Protein AF-A0A9D1NBF6-F1 (afdb_monomer_lite)

pLDDT: mean 74.7, std 14.81, range [35.44, 91.31]

Structure (mmCIF, N/CA/C/O backbone):
data_AF-A0A9D1NBF6-F1
#
_entry.id   AF-A0A9D1NBF6-F1
#
loop_
_atom_site.group_PDB
_atom_site.id
_atom_site.type_symbol
_atom_site.label_atom_id
_atom_site.label_alt_id
_atom_site.label_comp_id
_atom_site.label_asym_id
_atom_site.label_entity_id
_atom_site.label_seq_id
_atom_site.pdbx_PDB_ins_code
_atom_site.Cartn_x
_atom_site.Cartn_y
_atom_site.Cartn_z
_atom_site.occupancy
_atom_site.B_iso_or_equiv
_atom_site.auth_seq_id
_atom_site.auth_comp_id
_atom_site.auth_asym_id
_atom_site.auth_atom_id
_atom_site.pdbx_PDB_model_num
ATOM 1 N N . MET A 1 1 ? 28.799 -0.097 -16.667 1.00 43.16 1 MET A N 1
ATOM 2 C CA . MET A 1 1 ? 28.431 0.130 -15.251 1.00 43.16 1 MET A CA 1
ATOM 3 C C . MET A 1 1 ? 27.242 1.080 -15.229 1.00 43.16 1 MET A C 1
ATOM 5 O O . MET A 1 1 ? 27.295 2.067 -15.950 1.00 43.16 1 MET A O 1
ATOM 9 N N . ARG A 1 2 ? 26.145 0.766 -14.524 1.00 47.69 2 ARG A N 1
ATOM 10 C CA . ARG A 1 2 ? 25.011 1.706 -14.396 1.00 47.69 2 ARG A CA 1
ATOM 11 C C . ARG A 1 2 ? 25.383 2.786 -13.383 1.00 47.69 2 ARG A C 1
ATOM 13 O O . ARG A 1 2 ? 25.954 2.452 -12.350 1.00 47.69 2 ARG A O 1
ATOM 20 N N . THR A 1 3 ? 25.079 4.043 -13.684 1.00 68.94 3 THR A N 1
ATOM 21 C CA . THR A 1 3 ? 25.319 5.165 -12.771 1.00 68.94 3 THR A CA 1
ATOM 22 C C . THR A 1 3 ? 24.398 5.059 -11.552 1.00 68.94 3 THR A C 1
ATOM 24 O O . THR A 1 3 ? 23.293 4.512 -11.628 1.00 68.94 3 THR A O 1
ATOM 27 N N . MET A 1 4 ? 24.852 5.573 -10.408 1.00 71.62 4 MET A N 1
ATOM 28 C CA . MET A 1 4 ? 24.084 5.574 -9.156 1.00 71.62 4 MET A CA 1
ATOM 29 C C . MET A 1 4 ? 22.729 6.292 -9.314 1.00 71.62 4 MET A C 1
ATOM 31 O O . MET A 1 4 ? 21.730 5.876 -8.727 1.00 71.62 4 MET A O 1
ATOM 35 N N . ASP A 1 5 ? 22.660 7.304 -10.180 1.00 69.56 5 ASP A N 1
ATOM 36 C CA . ASP A 1 5 ? 21.426 8.032 -10.489 1.00 69.56 5 ASP A CA 1
ATOM 37 C C . ASP A 1 5 ? 20.391 7.181 -11.233 1.00 69.56 5 ASP A C 1
ATOM 39 O O . ASP A 1 5 ? 19.193 7.282 -10.957 1.00 69.56 5 ASP A O 1
ATOM 43 N N . ASP A 1 6 ? 20.830 6.297 -12.131 1.00 64.56 6 ASP A N 1
ATOM 44 C CA . ASP A 1 6 ? 19.932 5.379 -12.838 1.00 64.56 6 ASP A CA 1
ATOM 45 C C . ASP A 1 6 ? 19.383 4.294 -11.905 1.00 64.56 6 ASP A C 1
ATOM 47 O O . ASP A 1 6 ? 18.235 3.864 -12.045 1.00 64.56 6 ASP A O 1
ATOM 51 N N . GLN A 1 7 ? 20.171 3.877 -10.909 1.00 64.31 7 GLN A N 1
ATOM 52 C CA . GLN A 1 7 ? 19.701 2.970 -9.863 1.00 64.31 7 GLN A CA 1
ATOM 53 C C . GLN A 1 7 ? 18.687 3.662 -8.943 1.00 64.31 7 GLN A C 1
ATOM 55 O O . GLN A 1 7 ? 17.597 3.126 -8.739 1.00 64.31 7 GLN A O 1
ATOM 60 N N . LYS A 1 8 ? 18.974 4.878 -8.458 1.00 68.06 8 LYS A N 1
ATOM 61 C CA . LYS A 1 8 ? 18.042 5.650 -7.617 1.00 68.06 8 LYS A CA 1
ATOM 62 C C . LYS A 1 8 ? 16.706 5.900 -8.319 1.00 68.06 8 LYS A C 1
ATOM 64 O O . LYS A 1 8 ? 15.656 5.674 -7.724 1.00 68.06 8 LYS A O 1
ATOM 69 N N . LYS A 1 9 ? 16.716 6.278 -9.602 1.00 67.44 9 LYS A N 1
ATOM 70 C CA . LYS A 1 9 ? 15.487 6.492 -10.394 1.00 67.44 9 LYS A CA 1
ATOM 71 C C . LYS A 1 9 ? 14.636 5.232 -10.547 1.00 67.44 9 LYS A C 1
ATOM 73 O O . LYS A 1 9 ? 13.416 5.346 -10.661 1.00 67.44 9 LYS A O 1
ATOM 78 N N . ARG A 1 10 ? 15.264 4.052 -10.561 1.00 67.62 10 ARG A N 1
ATOM 79 C CA . ARG A 1 10 ? 14.569 2.766 -10.660 1.00 67.62 10 ARG A CA 1
ATOM 80 C C . ARG A 1 10 ? 14.032 2.296 -9.310 1.00 67.62 10 ARG A C 1
ATOM 82 O O . ARG A 1 10 ? 12.904 1.830 -9.282 1.00 67.62 10 ARG A O 1
ATOM 89 N N . TYR A 1 11 ? 14.801 2.408 -8.226 1.00 75.75 11 TYR A N 1
ATOM 90 C CA . TYR A 1 11 ? 14.430 1.831 -6.927 1.00 75.75 11 TYR A CA 1
ATOM 91 C C . TYR A 1 11 ? 13.627 2.771 -6.025 1.00 75.75 11 TYR A C 1
ATOM 93 O O . TYR A 1 11 ? 12.775 2.291 -5.284 1.00 75.75 11 TYR A O 1
ATOM 101 N N . ALA A 1 12 ? 13.822 4.091 -6.111 1.00 78.00 12 ALA A N 1
ATOM 102 C CA . ALA A 1 12 ? 13.100 5.037 -5.257 1.00 78.00 12 ALA A CA 1
ATOM 103 C C . ALA A 1 12 ? 11.564 4.912 -5.362 1.00 78.00 12 ALA A C 1
ATOM 105 O O . ALA A 1 12 ? 10.921 4.873 -4.318 1.00 78.00 12 ALA A O 1
ATOM 106 N N . PRO A 1 13 ? 10.945 4.766 -6.554 1.00 79.75 13 PRO A N 1
ATOM 107 C CA . PRO A 1 13 ? 9.494 4.594 -6.649 1.00 79.75 13 PRO A CA 1
ATOM 108 C C . PRO A 1 13 ? 8.991 3.292 -6.010 1.00 79.75 13 PRO A C 1
ATOM 110 O O . PRO A 1 13 ? 7.894 3.272 -5.466 1.00 79.75 13 PRO A O 1
ATOM 113 N N . PHE A 1 14 ? 9.795 2.222 -6.035 1.00 79.62 14 PHE A N 1
ATOM 114 C CA . PHE A 1 14 ? 9.461 0.967 -5.355 1.00 79.62 14 PHE A CA 1
ATOM 115 C C . PHE A 1 14 ? 9.565 1.103 -3.837 1.00 79.62 14 PHE A C 1
ATOM 117 O O . PHE A 1 14 ? 8.679 0.634 -3.137 1.00 79.62 14 PHE A O 1
ATOM 124 N N . ILE A 1 15 ? 10.598 1.781 -3.329 1.00 83.00 15 ILE A N 1
ATOM 125 C CA . ILE A 1 15 ? 10.731 2.060 -1.892 1.00 83.00 15 ILE A CA 1
ATOM 126 C C . ILE A 1 15 ? 9.527 2.877 -1.407 1.00 83.00 15 ILE A C 1
ATOM 128 O O . ILE A 1 15 ? 8.905 2.516 -0.414 1.00 83.00 15 ILE A O 1
ATOM 132 N N . TRP A 1 16 ? 9.137 3.918 -2.149 1.00 81.19 16 TRP A N 1
ATOM 133 C CA . TRP A 1 16 ? 7.943 4.707 -1.834 1.00 81.19 16 TRP A CA 1
ATOM 134 C C . TRP A 1 16 ? 6.651 3.893 -1.902 1.00 81.19 16 TRP A C 1
ATOM 136 O O . TRP A 1 16 ? 5.791 4.081 -1.051 1.00 81.19 16 TRP A O 1
ATOM 146 N N . ALA A 1 17 ? 6.524 2.962 -2.849 1.00 84.38 17 ALA A N 1
ATOM 147 C CA . ALA A 1 17 ? 5.372 2.066 -2.911 1.00 84.38 17 ALA A CA 1
ATOM 148 C C . ALA A 1 17 ? 5.311 1.104 -1.715 1.00 84.38 17 ALA A C 1
ATOM 150 O O . ALA A 1 17 ? 4.228 0.839 -1.206 1.00 84.38 17 ALA A O 1
ATOM 151 N N . VAL A 1 18 ? 6.459 0.606 -1.240 1.00 86.38 18 VAL A N 1
ATOM 152 C CA . VAL A 1 18 ? 6.535 -0.236 -0.034 1.00 86.38 18 VAL A CA 1
ATOM 153 C C . VAL A 1 18 ? 6.164 0.569 1.211 1.00 86.38 18 VAL A C 1
ATOM 155 O O . VAL A 1 18 ? 5.360 0.104 2.011 1.00 86.38 18 VAL A O 1
ATOM 158 N N . ILE A 1 19 ? 6.682 1.792 1.358 1.00 86.94 19 ILE A N 1
ATOM 159 C CA . ILE A 1 19 ? 6.295 2.692 2.457 1.00 86.94 19 ILE A CA 1
ATOM 160 C C . ILE A 1 19 ? 4.792 2.996 2.388 1.00 86.94 19 ILE A C 1
ATOM 162 O O . ILE A 1 19 ? 4.094 2.886 3.392 1.00 86.94 19 ILE A O 1
ATOM 166 N N . GLY A 1 20 ? 4.278 3.317 1.198 1.00 87.62 20 GLY A N 1
ATOM 167 C CA . GLY A 1 20 ? 2.855 3.545 0.962 1.00 87.62 20 GLY A CA 1
ATOM 168 C C . GLY A 1 20 ? 2.004 2.335 1.340 1.00 87.62 20 GLY A C 1
ATOM 169 O O . GLY A 1 20 ? 0.991 2.494 2.010 1.00 87.62 20 GLY A O 1
ATOM 170 N N . LEU A 1 21 ? 2.445 1.122 0.996 1.00 86.94 21 LEU A N 1
ATOM 171 C CA . LEU A 1 21 ? 1.772 -0.119 1.378 1.00 86.94 21 LEU A CA 1
ATOM 172 C C . LEU A 1 21 ? 1.727 -0.298 2.901 1.00 86.94 21 LEU A C 1
ATOM 174 O O . LEU A 1 21 ? 0.682 -0.663 3.429 1.00 86.94 21 LEU A O 1
ATOM 178 N N . ILE A 1 22 ? 2.822 -0.008 3.609 1.00 88.12 22 ILE A N 1
ATOM 179 C CA . ILE A 1 22 ? 2.863 -0.077 5.078 1.00 88.12 22 ILE A CA 1
ATOM 180 C C . ILE A 1 22 ? 1.866 0.913 5.691 1.00 88.12 22 ILE A C 1
ATOM 182 O O . ILE A 1 22 ? 1.118 0.540 6.589 1.00 88.12 22 ILE A O 1
ATOM 186 N N . ILE A 1 23 ? 1.806 2.148 5.181 1.00 87.25 23 ILE A N 1
ATOM 187 C CA . ILE A 1 23 ? 0.849 3.164 5.649 1.00 87.25 23 ILE A CA 1
ATOM 188 C C . ILE A 1 23 ? -0.591 2.709 5.395 1.00 87.25 23 ILE A C 1
ATOM 190 O O . ILE A 1 23 ? -1.431 2.804 6.282 1.00 87.25 23 ILE A O 1
ATOM 194 N N . VAL A 1 24 ? -0.874 2.179 4.204 1.00 87.38 24 VAL A N 1
ATOM 195 C CA . VAL A 1 24 ? -2.197 1.663 3.825 1.00 87.38 24 VAL A CA 1
ATOM 196 C C . VAL A 1 24 ? -2.611 0.505 4.736 1.00 87.38 24 VAL A C 1
ATOM 198 O O . VAL A 1 24 ? -3.734 0.496 5.232 1.00 87.38 24 VAL A O 1
ATOM 201 N N . LEU A 1 25 ? -1.710 -0.438 5.019 1.00 84.69 25 LEU A N 1
ATOM 202 C CA . LEU A 1 25 ? -1.978 -1.537 5.949 1.00 84.69 25 LEU A CA 1
ATOM 203 C C . LEU A 1 25 ? -2.193 -1.037 7.379 1.00 84.69 25 LEU A C 1
ATOM 205 O O . LEU A 1 25 ? -3.118 -1.498 8.038 1.00 84.69 25 LEU A O 1
ATOM 209 N N . ALA A 1 26 ? -1.397 -0.075 7.849 1.00 82.88 26 ALA A N 1
ATOM 210 C CA . ALA A 1 26 ? -1.591 0.522 9.166 1.00 82.88 26 ALA A CA 1
ATOM 211 C C . ALA A 1 26 ? -2.967 1.199 9.266 1.00 82.88 26 ALA A C 1
ATOM 213 O O . ALA A 1 26 ? -3.735 0.901 10.171 1.00 82.88 26 ALA A O 1
ATOM 214 N N . VAL A 1 27 ? -3.340 2.033 8.294 1.00 81.19 27 VAL A N 1
ATOM 215 C CA . VAL A 1 27 ? -4.673 2.657 8.253 1.00 81.19 27 VAL A CA 1
ATOM 216 C C . VAL A 1 27 ? -5.777 1.598 8.217 1.00 81.19 27 VAL A C 1
ATOM 218 O O . VAL A 1 27 ? -6.769 1.733 8.924 1.00 81.19 27 VAL A O 1
ATOM 221 N N . PHE A 1 28 ? -5.606 0.520 7.448 1.00 80.19 28 PHE A N 1
ATOM 222 C CA . PHE A 1 28 ? -6.585 -0.562 7.408 1.00 80.19 28 PHE A CA 1
ATOM 223 C C . PHE A 1 28 ? -6.764 -1.218 8.772 1.00 80.19 28 PHE A C 1
ATOM 225 O O . PHE A 1 28 ? -7.873 -1.230 9.292 1.00 80.19 28 PHE A O 1
ATOM 232 N N . PHE A 1 29 ? -5.685 -1.738 9.357 1.00 77.88 29 PHE A N 1
ATOM 233 C CA . PHE A 1 29 ? -5.761 -2.496 10.601 1.00 77.88 29 PHE A CA 1
ATOM 234 C C . PHE A 1 29 ? -6.138 -1.634 11.800 1.00 77.88 29 PHE A C 1
ATOM 236 O O . PHE A 1 29 ? -6.810 -2.147 12.678 1.00 77.88 29 PHE A O 1
ATOM 243 N N . PHE A 1 30 ? -5.751 -0.355 11.836 1.00 75.19 30 PHE A N 1
ATOM 244 C CA . PHE A 1 30 ? -6.051 0.517 12.971 1.00 75.19 30 PHE A CA 1
ATOM 245 C C . PHE A 1 30 ? -7.366 1.288 12.834 1.00 75.19 30 PHE A C 1
ATOM 247 O O . PHE A 1 30 ? -7.938 1.621 13.856 1.00 75.19 30 PHE A O 1
ATOM 254 N N . LEU A 1 31 ? -7.854 1.609 11.628 1.00 75.12 31 LEU A N 1
ATOM 255 C CA . LEU A 1 31 ? -9.051 2.458 11.464 1.00 75.12 31 LEU A CA 1
ATOM 256 C C . LEU A 1 31 ? -10.227 1.741 10.794 1.00 75.12 31 LEU A C 1
ATOM 258 O O . LEU A 1 31 ? -11.370 2.024 11.135 1.00 75.12 31 LEU A O 1
ATOM 262 N N . ILE A 1 32 ? -9.978 0.835 9.842 1.00 76.56 32 ILE A N 1
ATOM 263 C CA . ILE A 1 32 ? -11.042 0.198 9.043 1.00 76.56 32 ILE A CA 1
ATOM 264 C C . ILE A 1 32 ? -11.422 -1.183 9.583 1.00 76.56 32 ILE A C 1
ATOM 266 O O . ILE A 1 32 ? -12.603 -1.500 9.676 1.00 76.56 32 ILE A O 1
ATOM 270 N N . ALA A 1 33 ? -10.447 -2.010 9.954 1.00 75.94 33 ALA A N 1
ATOM 271 C CA . ALA A 1 33 ? -10.672 -3.329 10.534 1.00 75.94 33 ALA A CA 1
ATOM 272 C C . ALA A 1 33 ? -11.578 -3.298 11.783 1.00 75.94 33 ALA A C 1
ATOM 274 O O . ALA A 1 33 ? -12.511 -4.105 11.808 1.00 75.94 33 ALA A O 1
ATOM 275 N N . PRO A 1 34 ? -11.421 -2.355 12.743 1.00 70.31 34 PRO A N 1
ATOM 276 C CA . PRO A 1 34 ? -12.339 -2.256 13.881 1.00 70.31 34 PRO A CA 1
ATOM 277 C C . PRO A 1 34 ? -13.802 -1.990 13.500 1.00 70.31 34 PRO A C 1
ATOM 279 O O . PRO A 1 34 ? -14.693 -2.383 14.243 1.00 70.31 34 PRO A O 1
ATOM 282 N N . LEU A 1 35 ? -14.070 -1.387 12.332 1.00 68.44 35 LEU A N 1
ATOM 283 C CA . LEU A 1 35 ? -15.436 -1.186 11.819 1.00 68.44 35 LEU A CA 1
ATOM 284 C C . LEU A 1 35 ? -16.083 -2.480 11.300 1.00 68.44 35 LEU A C 1
ATOM 286 O O . LEU A 1 35 ? -17.300 -2.550 11.131 1.00 68.44 35 LEU A O 1
ATOM 290 N N . ILE A 1 36 ? -15.268 -3.480 10.957 1.00 70.19 36 ILE A N 1
ATOM 291 C CA . ILE A 1 36 ? -15.726 -4.797 10.497 1.00 70.19 36 ILE A CA 1
ATOM 292 C C . ILE A 1 36 ? -15.882 -5.720 11.699 1.00 70.19 36 ILE A C 1
ATOM 294 O O . ILE A 1 36 ? -16.888 -6.412 11.812 1.00 70.19 36 ILE A O 1
ATOM 298 N N . SER A 1 37 ? -14.875 -5.725 12.568 1.00 71.12 37 SER A N 1
ATOM 299 C CA . SER A 1 37 ? -14.903 -6.407 13.849 1.00 71.12 37 SER A CA 1
ATOM 300 C C . SER A 1 37 ? -13.966 -5.685 14.821 1.00 71.12 37 SER A C 1
ATOM 302 O O . SER A 1 37 ? -12.764 -5.587 14.538 1.00 71.12 37 SER A O 1
ATOM 304 N N . PRO A 1 38 ? -14.464 -5.248 15.989 1.00 66.75 38 PRO A N 1
ATOM 305 C CA . PRO A 1 38 ? -13.655 -4.606 17.023 1.00 66.75 38 PRO A CA 1
ATOM 306 C C . PRO A 1 38 ? -12.465 -5.456 17.515 1.00 66.75 38 PRO A C 1
ATOM 308 O O . PRO A 1 38 ? -11.497 -4.931 18.068 1.00 66.75 38 PRO A O 1
ATOM 311 N N . THR A 1 39 ? -12.501 -6.774 17.291 1.00 66.31 39 THR A N 1
ATOM 312 C CA . THR A 1 39 ? -11.462 -7.724 17.720 1.00 66.31 39 THR A CA 1
ATOM 313 C C . THR A 1 39 ? -10.299 -7.879 16.733 1.00 66.31 39 THR A C 1
ATOM 315 O O . THR A 1 39 ? -9.272 -8.447 17.094 1.00 66.31 39 THR A O 1
ATOM 318 N N . LEU A 1 40 ? -10.402 -7.357 15.503 1.00 66.00 40 LEU A N 1
ATOM 319 C CA . LEU A 1 40 ? -9.367 -7.506 14.461 1.00 66.00 40 LEU A CA 1
ATOM 320 C C . LEU A 1 40 ? -8.155 -6.563 14.624 1.00 66.00 40 LEU A C 1
ATOM 322 O O . LEU A 1 40 ? -7.261 -6.550 13.773 1.00 66.00 40 LEU A O 1
ATOM 326 N N . ASN A 1 41 ? -8.103 -5.782 15.703 1.00 65.56 41 ASN A N 1
ATOM 327 C CA . ASN A 1 41 ? -7.022 -4.837 15.977 1.00 65.56 41 ASN A CA 1
ATOM 328 C C . ASN A 1 41 ? -5.735 -5.531 16.455 1.00 65.56 41 ASN A C 1
ATOM 330 O O . ASN A 1 41 ? -5.756 -6.406 17.319 1.00 65.56 41 ASN A O 1
ATOM 334 N N . ILE A 1 42 ? -4.583 -5.080 15.944 1.00 65.81 42 ILE A N 1
ATOM 335 C CA . ILE A 1 42 ? -3.257 -5.539 16.381 1.00 65.81 42 ILE A CA 1
ATOM 336 C C . ILE A 1 42 ? -2.621 -4.448 17.249 1.00 65.81 42 ILE A C 1
ATOM 338 O O . ILE A 1 42 ? -2.161 -3.427 16.741 1.00 65.81 42 ILE A O 1
ATOM 342 N N . GLY A 1 43 ? -2.548 -4.671 18.562 1.00 75.31 43 GLY A N 1
ATOM 343 C CA . GLY A 1 43 ? -1.958 -3.708 19.495 1.00 75.31 43 GLY A CA 1
ATOM 344 C C . GLY A 1 43 ? -2.993 -2.721 20.024 1.00 75.31 43 GLY A C 1
ATOM 345 O O . GLY A 1 43 ? -3.942 -3.149 20.656 1.00 75.31 43 GLY A O 1
ATOM 346 N N . ILE A 1 44 ? -2.796 -1.415 19.828 1.00 78.88 44 ILE A N 1
ATOM 347 C CA . ILE A 1 44 ? -3.758 -0.392 20.277 1.00 78.88 44 ILE A CA 1
ATOM 348 C C . ILE A 1 44 ? -4.951 -0.392 19.321 1.00 78.88 44 ILE A C 1
ATOM 350 O O . ILE A 1 44 ? -4.776 -0.155 18.130 1.00 78.88 44 ILE A O 1
ATOM 354 N N . GLY A 1 45 ? -6.149 -0.650 19.832 1.00 77.62 45 GLY A N 1
ATOM 355 C CA . GLY A 1 45 ? -7.375 -0.506 19.060 1.00 77.62 45 GLY A CA 1
ATOM 356 C C . GLY A 1 45 ? -7.950 0.899 19.185 1.00 77.62 45 GLY A C 1
ATOM 357 O O . GLY A 1 45 ? -7.609 1.635 20.113 1.00 77.62 45 GLY A O 1
ATOM 358 N N . VAL A 1 46 ? -8.825 1.274 18.255 1.00 82.81 46 VAL A N 1
ATOM 359 C CA . VAL A 1 46 ? -9.590 2.524 18.343 1.00 82.81 46 VAL A CA 1
ATOM 360 C C . VAL A 1 46 ? -11.064 2.290 18.037 1.00 82.81 46 VAL A C 1
ATOM 362 O O . VAL A 1 46 ? -11.402 1.396 17.261 1.00 82.81 46 VAL A O 1
ATOM 365 N N . TYR A 1 47 ? -11.927 3.115 18.621 1.00 80.25 47 TYR A N 1
ATOM 366 C CA . TYR A 1 47 ? -13.351 3.184 18.303 1.00 80.25 47 TYR A CA 1
ATOM 367 C C . TYR A 1 47 ? -13.846 4.631 18.339 1.00 80.25 47 TYR A C 1
ATOM 369 O O . TYR A 1 47 ? -13.221 5.506 18.946 1.00 80.25 47 TYR A O 1
ATOM 377 N N . ALA A 1 48 ? -14.952 4.897 17.646 1.00 80.19 48 ALA A N 1
ATOM 378 C CA . ALA A 1 48 ? -15.631 6.179 17.749 1.00 80.19 48 ALA A CA 1
ATOM 379 C C . ALA A 1 48 ? -16.502 6.194 19.006 1.00 80.19 48 ALA A C 1
ATOM 381 O O . ALA A 1 48 ? -17.303 5.289 19.222 1.00 80.19 48 ALA A O 1
ATOM 382 N N . PHE A 1 49 ? -16.339 7.226 19.824 1.00 79.12 49 PHE A N 1
ATOM 383 C CA . PHE A 1 49 ? -17.154 7.436 21.010 1.00 79.12 49 PHE A CA 1
ATOM 384 C C . PHE A 1 49 ? -18.472 8.108 20.605 1.00 79.12 49 PHE A C 1
ATOM 386 O O . PHE A 1 49 ? -18.491 9.301 20.286 1.00 79.12 49 PHE A O 1
ATOM 393 N N . GLU A 1 50 ? -19.546 7.320 20.537 1.00 71.69 50 GLU A N 1
ATOM 394 C CA . GLU A 1 50 ? -20.855 7.738 20.009 1.00 71.69 50 GLU A CA 1
ATOM 395 C C . GLU A 1 50 ? -21.871 8.154 21.087 1.00 71.69 50 GLU A C 1
ATOM 397 O O . GLU A 1 50 ? -22.946 8.635 20.727 1.00 71.69 50 GLU A O 1
ATOM 402 N N . GLU A 1 51 ? -21.547 8.030 22.380 1.00 65.31 51 GLU A N 1
ATOM 403 C CA . GLU A 1 51 ? -22.492 8.308 23.471 1.00 65.31 51 GLU A CA 1
ATOM 404 C C . GLU A 1 51 ? -23.129 9.708 23.354 1.00 65.31 51 GLU A C 1
ATOM 406 O O . GLU A 1 51 ? -22.465 10.748 23.250 1.00 65.31 51 GLU A O 1
ATOM 411 N N . GLU A 1 52 ? -24.464 9.731 23.340 1.00 48.31 52 GLU A N 1
ATOM 412 C CA . GLU A 1 52 ? -25.287 10.937 23.356 1.00 48.31 52 GLU A CA 1
ATOM 413 C C . GLU A 1 52 ? -25.375 11.503 24.773 1.00 48.31 52 GLU A C 1
ATOM 415 O O . GLU A 1 52 ? -26.424 11.505 25.407 1.00 48.31 52 GLU A O 1
ATOM 420 N N . LEU A 1 53 ? -24.258 12.018 25.279 1.00 47.03 53 LEU A N 1
ATOM 421 C CA . LEU A 1 53 ? -24.245 12.678 26.578 1.00 47.03 53 LEU A CA 1
ATOM 422 C C . LEU A 1 53 ? -24.960 14.031 26.459 1.00 47.03 53 LEU A C 1
ATOM 424 O O . LEU A 1 53 ? -24.411 15.014 25.952 1.00 47.03 53 LEU A O 1
ATOM 428 N N . ARG A 1 54 ? -26.219 14.085 26.910 1.00 36.28 54 ARG A N 1
ATOM 429 C CA . ARG A 1 54 ? -26.833 15.346 27.334 1.00 36.28 54 ARG A CA 1
ATOM 430 C C . ARG A 1 54 ? -26.066 15.780 28.575 1.00 36.28 54 ARG A C 1
ATOM 432 O O . ARG A 1 54 ? -26.223 15.183 29.628 1.00 36.28 54 ARG A O 1
ATOM 439 N N . THR A 1 55 ? -25.209 16.781 28.422 1.00 35.62 55 THR A N 1
ATOM 440 C CA . THR A 1 55 ? -24.491 17.421 29.525 1.00 35.62 55 THR A CA 1
ATOM 441 C C . THR A 1 55 ? -25.490 17.971 30.540 1.00 35.62 55 THR A C 1
ATOM 443 O O . THR A 1 55 ? -25.982 19.087 30.382 1.00 35.62 55 THR A O 1
ATOM 446 N N . GLU A 1 56 ? -25.797 17.192 31.570 1.00 40.03 56 GLU A N 1
ATOM 447 C CA . GLU A 1 56 ? -25.949 17.738 32.910 1.00 40.03 56 GLU A CA 1
ATOM 448 C C . GLU A 1 56 ? -24.595 17.564 33.607 1.00 40.03 56 GLU A C 1
ATOM 450 O O . GLU A 1 56 ? -23.991 16.494 33.575 1.00 40.03 56 GLU A O 1
ATOM 455 N N . ASP A 1 57 ? -24.083 18.673 34.133 1.00 41.78 57 ASP A N 1
ATOM 456 C CA . ASP A 1 57 ? -22.703 18.960 34.563 1.00 41.78 57 ASP A CA 1
ATOM 457 C C . ASP A 1 57 ? -22.166 18.121 35.752 1.00 41.78 57 ASP A C 1
ATOM 459 O O . ASP A 1 57 ? -21.371 18.612 36.549 1.00 41.78 57 ASP A O 1
ATOM 463 N N . ASN A 1 58 ? -22.570 16.861 35.926 1.00 40.97 58 ASN A N 1
ATOM 464 C CA . ASN A 1 58 ? -22.498 16.212 37.242 1.00 40.97 58 ASN A CA 1
ATOM 465 C C . ASN A 1 58 ? -21.673 14.928 37.355 1.00 40.97 58 ASN A C 1
ATOM 467 O O . ASN A 1 58 ? -21.848 14.199 38.326 1.00 40.97 58 ASN A O 1
ATOM 471 N N . ALA A 1 59 ? -20.713 14.671 36.469 1.00 42.00 59 ALA A N 1
ATOM 472 C CA . ALA A 1 59 ? -19.793 13.557 36.686 1.00 42.00 59 ALA A CA 1
ATOM 473 C C . ALA A 1 59 ? -18.358 14.067 36.835 1.00 42.00 59 ALA A C 1
ATOM 475 O O . ALA A 1 59 ? -17.704 14.475 35.874 1.00 42.00 59 ALA A O 1
ATOM 476 N N . ASN A 1 60 ? -17.859 14.022 38.072 1.00 39.47 60 ASN A N 1
ATOM 477 C CA . ASN A 1 60 ? -16.480 14.314 38.469 1.00 39.47 60 ASN A CA 1
ATOM 478 C C . ASN A 1 60 ? -15.525 13.191 38.005 1.00 39.47 60 ASN A C 1
ATOM 480 O O . ASN A 1 60 ? -14.660 12.719 38.742 1.00 39.47 60 ASN A O 1
ATOM 484 N N . ILE A 1 61 ? -15.691 12.733 36.765 1.00 48.22 61 ILE A N 1
ATOM 485 C CA . ILE A 1 61 ? -14.797 11.775 36.134 1.00 48.22 61 ILE A CA 1
ATOM 486 C C . ILE A 1 61 ? -13.529 12.536 35.793 1.00 48.22 61 ILE A C 1
ATOM 488 O O . ILE A 1 61 ? -13.537 13.535 35.073 1.00 48.22 61 ILE A O 1
ATOM 492 N N . THR A 1 62 ? -12.399 12.023 36.255 1.00 47.84 62 THR A N 1
ATOM 493 C CA . THR A 1 62 ? -11.066 12.598 36.035 1.00 47.84 62 THR A CA 1
ATOM 494 C C . THR A 1 62 ? -10.667 12.728 34.553 1.00 47.84 62 THR A C 1
ATOM 496 O O . THR A 1 62 ? -9.601 13.274 34.258 1.00 47.84 62 THR A O 1
ATOM 499 N N . LYS A 1 63 ? -11.487 12.255 33.599 1.00 60.62 63 LYS A N 1
ATOM 500 C CA . LYS A 1 63 ? -11.262 12.339 32.148 1.00 60.62 63 LYS A CA 1
ATOM 501 C C . LYS A 1 63 ? -12.575 12.589 31.393 1.00 60.62 63 LYS A C 1
ATOM 503 O O . LYS A 1 63 ? -13.314 11.659 31.105 1.00 60.62 63 LYS A O 1
ATOM 508 N N . ASN A 1 64 ? -12.819 13.841 31.011 1.00 68.25 64 ASN A N 1
ATOM 509 C CA . ASN A 1 64 ? -13.900 14.213 30.095 1.00 68.25 64 ASN A CA 1
ATOM 510 C C . ASN A 1 64 ? -13.561 13.727 28.666 1.00 68.25 64 ASN A C 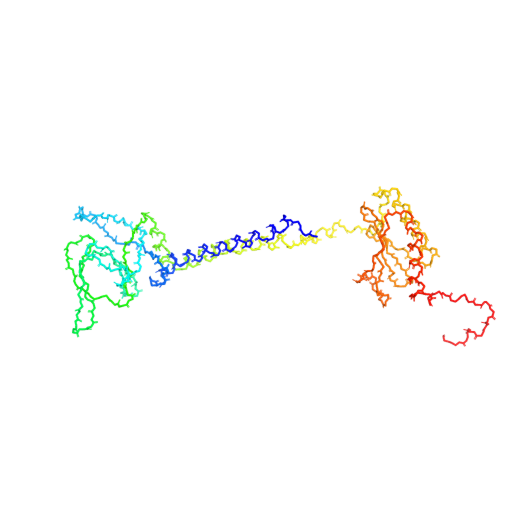1
ATOM 512 O O . ASN A 1 64 ? -12.566 14.179 28.088 1.00 68.25 64 ASN A O 1
ATOM 516 N N . ILE A 1 65 ? -14.335 12.781 28.117 1.00 72.88 65 ILE A N 1
ATOM 517 C CA . ILE A 1 65 ? -14.202 12.299 26.732 1.00 72.88 65 ILE A CA 1
ATOM 518 C C . ILE A 1 65 ? -15.291 12.983 25.890 1.00 72.88 65 ILE A C 1
ATOM 520 O O . ILE A 1 65 ? -16.474 12.748 26.121 1.00 72.88 65 ILE A O 1
ATOM 524 N N . PRO A 1 66 ? -14.937 13.827 24.903 1.00 74.88 66 PRO A N 1
ATOM 525 C CA . PRO A 1 66 ? -15.935 14.551 24.129 1.00 74.88 66 PRO A CA 1
ATOM 526 C C . PRO A 1 66 ? -16.701 13.618 23.185 1.00 74.88 66 PRO A C 1
ATOM 528 O O . PRO A 1 66 ? -16.131 12.686 22.610 1.00 74.88 66 PRO A O 1
ATOM 531 N N . LYS A 1 67 ? -17.983 13.925 22.945 1.00 76.75 67 LYS A N 1
ATOM 532 C CA . LYS A 1 67 ? -18.798 13.238 21.932 1.00 76.75 67 LYS A CA 1
ATOM 533 C C . LYS A 1 67 ? -18.089 13.249 20.574 1.00 76.75 67 LYS A C 1
ATOM 535 O O . LYS A 1 67 ? -17.528 14.264 20.153 1.00 76.75 67 LYS A O 1
ATOM 540 N N . ASN A 1 68 ? -18.148 12.127 19.861 1.00 79.62 68 ASN A N 1
ATOM 541 C CA . ASN A 1 68 ? -17.461 11.897 18.591 1.00 79.62 68 ASN A CA 1
ATOM 542 C C . ASN A 1 68 ? -15.923 11.939 18.681 1.00 79.62 68 ASN A C 1
ATOM 544 O O . ASN A 1 68 ? -15.249 12.198 17.675 1.00 79.62 68 ASN A O 1
ATOM 548 N N . ALA A 1 69 ? -15.338 11.715 19.859 1.00 81.06 69 ALA A N 1
ATOM 549 C CA . ALA A 1 69 ? -13.904 11.485 19.972 1.00 81.06 69 ALA A CA 1
ATOM 550 C C . ALA A 1 69 ? -13.510 10.142 19.347 1.00 81.06 69 ALA A C 1
ATOM 552 O O . ALA A 1 69 ? -14.285 9.187 19.326 1.00 81.06 69 ALA A O 1
ATOM 553 N N . LEU A 1 70 ? -12.274 10.063 18.855 1.00 83.88 70 LEU A N 1
ATOM 554 C CA . LEU A 1 70 ? -11.645 8.784 18.544 1.00 83.88 70 LEU A CA 1
ATOM 555 C C . LEU A 1 70 ? -10.946 8.289 19.809 1.00 83.88 70 LEU A C 1
ATOM 557 O O . LEU A 1 70 ? -9.958 8.895 20.228 1.00 83.88 70 LEU A O 1
ATOM 561 N N . VAL A 1 71 ? -11.455 7.225 20.419 1.00 83.25 71 VAL A N 1
ATOM 562 C CA . VAL A 1 71 ? -10.904 6.662 21.654 1.00 83.25 71 VAL A CA 1
ATOM 563 C C . VAL A 1 71 ? -9.963 5.521 21.316 1.00 83.25 71 VAL A C 1
ATOM 565 O O . VAL A 1 71 ? -10.294 4.652 20.516 1.00 83.25 71 VAL A O 1
ATOM 568 N N . ALA A 1 72 ? -8.784 5.528 21.932 1.00 86.00 72 ALA A N 1
ATOM 569 C CA . ALA A 1 72 ? -7.794 4.472 21.828 1.00 86.00 72 ALA A CA 1
ATOM 570 C C . ALA A 1 72 ? -7.830 3.585 23.076 1.00 86.00 72 ALA A C 1
ATOM 572 O O . ALA A 1 72 ? -7.782 4.086 24.203 1.00 86.00 72 ALA A O 1
ATOM 573 N N . TYR A 1 73 ? -7.838 2.271 22.872 1.00 86.00 73 TYR A N 1
ATOM 574 C CA . TYR A 1 73 ? -7.802 1.273 23.935 1.00 86.00 73 TYR A CA 1
ATOM 575 C C . TYR A 1 73 ? -6.654 0.284 23.739 1.00 86.00 73 TYR A C 1
ATOM 577 O O . TYR A 1 73 ? -6.184 0.019 22.630 1.00 86.00 73 TYR A O 1
ATOM 585 N N . ARG A 1 74 ? -6.188 -0.285 24.847 1.00 86.00 74 ARG A N 1
ATOM 586 C CA . ARG A 1 74 ? -5.216 -1.373 24.874 1.00 86.00 74 ARG A CA 1
ATOM 587 C C . ARG A 1 74 ? -5.941 -2.676 25.212 1.00 86.00 74 ARG A C 1
ATOM 589 O O . ARG A 1 74 ? -6.583 -2.710 26.259 1.00 86.00 74 ARG A O 1
ATOM 596 N N . PRO A 1 75 ? -5.783 -3.748 24.416 1.00 83.81 75 PRO A N 1
ATOM 597 C CA . PRO A 1 75 ? -6.382 -5.045 24.680 1.00 83.81 75 PRO A CA 1
ATOM 598 C C . PRO A 1 75 ? -6.124 -5.524 26.100 1.00 83.81 75 PRO A C 1
ATOM 600 O O . PRO A 1 75 ? -4.987 -5.475 26.592 1.00 83.81 75 PRO A O 1
ATOM 603 N N . TYR A 1 76 ? -7.193 -5.975 26.748 1.00 81.81 76 TYR A N 1
ATOM 604 C CA . TYR A 1 76 ? -7.110 -6.512 28.094 1.00 81.81 76 TYR A CA 1
ATOM 605 C C . TYR A 1 76 ? -6.277 -7.797 28.111 1.00 81.81 76 TYR A C 1
ATOM 607 O O . TYR A 1 76 ? -6.418 -8.678 27.263 1.00 81.81 76 TYR A O 1
ATOM 615 N N . HIS A 1 77 ? -5.411 -7.910 29.114 1.00 79.06 77 HIS A N 1
ATOM 616 C CA . HIS A 1 77 ? -4.655 -9.123 29.387 1.00 79.06 77 HIS A CA 1
ATOM 617 C C . HIS A 1 77 ? -4.557 -9.308 30.895 1.00 79.06 77 HIS A C 1
ATOM 619 O O . HIS A 1 77 ? -3.771 -8.611 31.533 1.00 79.06 77 HIS A O 1
ATOM 625 N N . ALA A 1 78 ? -5.265 -10.300 31.438 1.00 77.38 78 ALA A N 1
ATOM 626 C CA . ALA A 1 78 ? -5.342 -10.557 32.879 1.00 77.38 78 ALA A CA 1
ATOM 627 C C . ALA A 1 78 ? -3.977 -10.573 33.595 1.00 77.38 78 ALA A C 1
ATOM 629 O O . ALA A 1 78 ? -3.849 -10.057 34.698 1.00 77.38 78 ALA A O 1
ATOM 630 N N . THR A 1 79 ? -2.936 -11.117 32.958 1.00 79.94 79 THR A N 1
ATOM 631 C CA . THR A 1 79 ? -1.596 -11.234 33.559 1.00 79.94 79 THR A CA 1
ATOM 632 C C . THR A 1 79 ? -0.669 -10.054 33.278 1.00 79.94 79 THR A C 1
ATOM 634 O O . THR A 1 79 ? 0.239 -9.799 34.063 1.00 79.94 79 THR A O 1
ATOM 637 N N . LYS A 1 80 ? -0.847 -9.347 32.156 1.00 80.69 80 LYS A N 1
ATOM 638 C CA . LYS A 1 80 ? 0.073 -8.274 31.727 1.00 80.69 80 LYS A CA 1
ATOM 639 C C . LYS A 1 80 ? -0.449 -6.879 32.052 1.00 80.69 80 LYS A C 1
ATOM 641 O O . LYS A 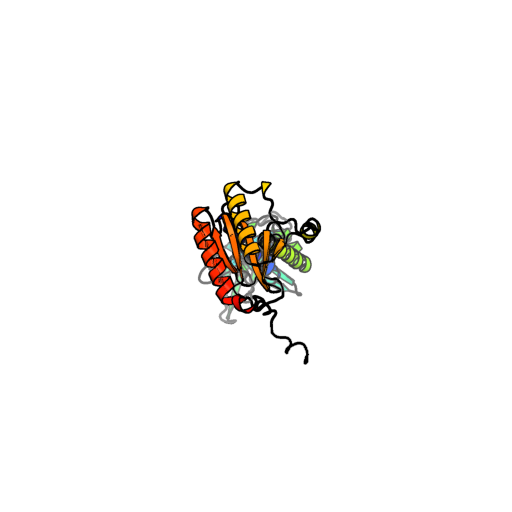1 80 ? 0.351 -5.994 32.322 1.00 80.69 80 LYS A O 1
ATOM 646 N N . ASN A 1 81 ? -1.764 -6.691 31.990 1.00 76.06 81 ASN A N 1
ATOM 647 C CA . ASN A 1 81 ? -2.472 -5.443 32.261 1.00 76.06 81 ASN A CA 1
ATOM 64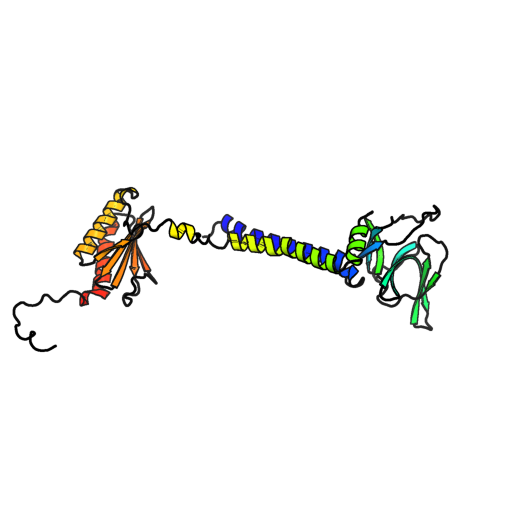8 C C . ASN A 1 81 ? -3.807 -5.786 32.958 1.00 76.06 81 ASN A C 1
ATOM 650 O O . ASN A 1 81 ? -4.847 -5.773 32.294 1.00 76.06 81 ASN A O 1
ATOM 654 N N . PRO A 1 82 ? -3.784 -6.175 34.248 1.00 84.19 82 PRO A N 1
ATOM 655 C CA . PRO A 1 82 ? -5.012 -6.388 35.007 1.00 84.19 82 PRO A CA 1
ATOM 656 C C . PRO A 1 82 ? -5.772 -5.067 35.170 1.00 84.19 82 PRO A C 1
ATOM 658 O O . PRO A 1 82 ? -5.145 -4.007 35.229 1.00 84.19 82 PRO A O 1
ATOM 661 N N . PHE A 1 83 ? -7.099 -5.151 35.269 1.00 85.69 83 PHE A N 1
ATOM 662 C CA . PHE A 1 83 ? -7.924 -4.004 35.633 1.00 85.69 83 PHE A CA 1
ATOM 663 C C . PHE A 1 83 ? -7.627 -3.568 37.063 1.00 85.69 83 PHE A C 1
ATOM 665 O O . PHE A 1 83 ? -7.371 -4.398 37.941 1.00 85.69 83 PHE A O 1
ATOM 672 N N . LYS A 1 84 ? -7.675 -2.261 37.280 1.00 86.00 84 LYS A N 1
ATOM 673 C CA . LYS A 1 84 ? -7.636 -1.624 38.590 1.00 86.00 84 LYS A CA 1
ATOM 674 C C . LYS A 1 84 ? -8.906 -0.817 38.777 1.00 86.00 84 LYS A C 1
ATOM 676 O O . LYS A 1 84 ? -9.425 -0.266 37.814 1.00 86.00 84 LYS A O 1
ATOM 681 N N . GLU A 1 85 ? -9.373 -0.737 40.015 1.00 86.25 85 GLU A N 1
ATOM 682 C CA . GLU A 1 85 ? -10.484 0.135 40.392 1.00 86.25 85 GLU A CA 1
ATOM 683 C C . GLU A 1 85 ? -10.250 1.565 39.866 1.00 86.25 85 GLU A C 1
ATOM 685 O O . GLU A 1 85 ? -9.156 2.123 40.012 1.00 86.25 85 GLU A O 1
ATOM 690 N N . GLY A 1 86 ? -11.257 2.119 39.192 1.00 81.44 86 GLY A N 1
ATOM 691 C CA . GLY A 1 86 ? -11.207 3.406 38.501 1.00 81.44 86 GLY A CA 1
ATOM 692 C C . GLY A 1 86 ? -10.639 3.367 37.075 1.00 81.44 86 GLY A C 1
ATOM 693 O O . GLY A 1 86 ? -10.579 4.412 36.420 1.00 81.44 86 GLY A O 1
ATOM 694 N N . ASP A 1 87 ? -10.212 2.207 36.561 1.00 86.25 87 ASP A N 1
ATOM 695 C CA . ASP A 1 87 ? -9.810 2.084 35.158 1.00 86.25 87 ASP A CA 1
ATOM 696 C C . ASP A 1 87 ? -11.025 2.240 34.238 1.00 86.25 87 ASP A C 1
ATOM 698 O O . ASP A 1 87 ? -12.059 1.605 34.411 1.00 86.25 87 ASP A O 1
ATOM 702 N N . LEU A 1 88 ? -10.868 3.044 33.190 1.00 86.88 88 LEU A N 1
ATOM 703 C CA . LEU A 1 88 ? -11.839 3.108 32.103 1.00 86.88 88 LEU A CA 1
ATOM 704 C C . LEU A 1 88 ? -11.612 1.938 31.153 1.00 86.88 88 LEU A C 1
ATOM 706 O O . LEU A 1 88 ? -10.486 1.726 30.687 1.00 86.88 88 LEU A O 1
ATOM 710 N N . PHE A 1 89 ? -12.669 1.213 30.814 1.00 87.81 89 PHE A N 1
ATOM 711 C CA . PHE A 1 89 ? -12.604 0.108 29.867 1.00 87.81 89 PHE A CA 1
ATOM 712 C C . PHE A 1 89 ? -13.759 0.147 28.878 1.00 87.81 89 PHE A C 1
ATOM 714 O O . PHE A 1 89 ? -14.759 0.823 29.091 1.00 87.81 89 PHE A O 1
ATOM 721 N N . ALA A 1 90 ? -13.583 -0.568 27.771 1.00 87.25 90 ALA A N 1
ATOM 722 C CA . ALA A 1 90 ? -14.598 -0.703 26.746 1.00 87.25 90 ALA A CA 1
ATOM 723 C C . ALA A 1 90 ? -14.886 -2.173 26.442 1.00 87.25 90 ALA A C 1
ATOM 725 O O . ALA A 1 90 ? -13.979 -3.018 26.422 1.00 87.25 90 ALA A O 1
ATOM 726 N N . TYR A 1 91 ? -16.144 -2.458 26.147 1.00 86.94 91 TYR A N 1
ATOM 727 C CA . TYR A 1 91 ? -16.620 -3.732 25.620 1.00 86.94 91 TYR A CA 1
ATOM 728 C C . TYR A 1 91 ? -17.681 -3.466 24.554 1.00 86.94 91 TYR A C 1
ATOM 730 O O . TYR A 1 91 ? -18.176 -2.346 24.436 1.00 86.94 91 TYR A O 1
ATOM 738 N N . TYR A 1 92 ? -17.989 -4.469 23.737 1.00 84.81 92 TYR A N 1
ATOM 739 C CA . TYR A 1 92 ? -19.080 -4.364 22.776 1.00 84.81 92 TYR A CA 1
ATOM 740 C C . TYR A 1 92 ? -20.179 -5.382 23.040 1.00 84.81 92 TYR A C 1
ATOM 742 O O . TYR A 1 92 ? -19.930 -6.501 23.491 1.00 84.81 92 TYR A O 1
ATOM 750 N N . GLU A 1 93 ? -21.393 -4.990 22.694 1.00 81.44 93 GLU A N 1
ATOM 751 C CA . GLU A 1 93 ? -22.557 -5.854 22.652 1.00 81.44 93 GLU A CA 1
ATOM 752 C C . GLU A 1 93 ? -23.112 -5.883 21.226 1.00 81.44 93 GLU A C 1
ATOM 754 O O . GLU A 1 93 ? -23.106 -4.882 20.504 1.00 81.44 93 GLU A O 1
ATOM 759 N N . GLU A 1 94 ? -23.555 -7.062 20.796 1.00 77.19 94 GLU A N 1
ATOM 760 C CA . GLU A 1 94 ? -24.268 -7.229 19.535 1.00 77.19 94 GLU A CA 1
ATOM 761 C C . GLU A 1 94 ? -25.766 -7.307 19.826 1.00 77.19 94 GLU A C 1
ATOM 763 O O . GLU A 1 94 ? -26.264 -8.336 20.279 1.00 77.19 94 GLU A O 1
ATOM 768 N N . ALA A 1 95 ? -26.488 -6.224 19.537 1.00 69.44 95 ALA A N 1
ATOM 769 C CA . ALA A 1 95 ? -27.938 -6.147 19.683 1.00 69.44 95 ALA A CA 1
ATOM 770 C C . ALA A 1 95 ? -28.570 -5.736 18.345 1.00 69.44 95 ALA A C 1
ATOM 772 O O . ALA A 1 95 ? -28.100 -4.817 17.673 1.00 69.44 95 ALA A O 1
ATOM 773 N N . ASP A 1 96 ? -29.622 -6.441 17.916 1.00 69.50 96 ASP A N 1
ATOM 774 C CA . ASP A 1 96 ? -30.383 -6.146 16.689 1.00 69.50 96 ASP A CA 1
ATOM 775 C C . ASP A 1 96 ? -29.530 -5.986 15.408 1.00 69.50 96 ASP A C 1
ATOM 777 O O . ASP A 1 96 ? -29.816 -5.170 14.527 1.00 69.50 96 ASP A O 1
ATOM 781 N N . GLY A 1 97 ? -28.449 -6.767 15.290 1.00 65.44 97 GLY A N 1
ATOM 782 C CA . GLY A 1 97 ? -27.535 -6.723 14.141 1.00 65.44 97 GLY A CA 1
ATOM 783 C C . GLY A 1 97 ? -26.638 -5.479 14.091 1.00 65.44 97 GLY A C 1
ATOM 784 O O . GLY A 1 97 ? -26.017 -5.211 13.057 1.00 65.44 97 GLY A O 1
ATOM 785 N N . LYS A 1 98 ? -26.565 -4.720 15.189 1.00 68.00 98 LYS A N 1
ATOM 786 C CA . LYS A 1 98 ? -25.647 -3.597 15.384 1.00 68.00 98 LYS A CA 1
ATOM 787 C C . LYS A 1 98 ? -24.656 -3.927 16.496 1.00 68.00 98 LYS A C 1
ATOM 789 O O . LYS A 1 98 ? -25.014 -4.529 17.500 1.00 68.00 98 LYS A O 1
ATOM 794 N N . ILE A 1 99 ? -23.414 -3.502 16.295 1.00 73.25 99 ILE A N 1
ATOM 795 C CA . ILE A 1 99 ? -22.370 -3.545 17.319 1.00 73.25 99 ILE A CA 1
ATOM 796 C C . ILE A 1 99 ? -22.438 -2.213 18.063 1.00 73.25 99 ILE A C 1
ATOM 798 O O . ILE A 1 99 ? -22.253 -1.166 17.439 1.00 73.25 99 ILE A O 1
ATOM 802 N N . VAL A 1 100 ? -22.704 -2.256 19.365 1.00 77.31 100 VAL A N 1
ATOM 803 C CA . VAL A 1 100 ? -22.673 -1.094 20.259 1.00 77.31 100 VAL A CA 1
ATOM 804 C C . VAL A 1 100 ? -21.460 -1.234 21.165 1.00 77.31 100 VAL A C 1
ATOM 806 O O . VAL A 1 100 ? -21.193 -2.319 21.669 1.00 77.31 100 VAL A O 1
ATOM 809 N N . ILE A 1 101 ? -20.690 -0.160 21.328 1.00 80.88 101 ILE A N 1
ATOM 810 C CA . ILE A 1 101 ? -19.513 -0.143 22.201 1.00 80.88 101 ILE A CA 1
ATOM 811 C C . ILE A 1 101 ? -19.848 0.689 23.431 1.00 80.88 101 ILE A C 1
ATOM 813 O O . ILE A 1 101 ? -20.184 1.864 23.300 1.00 80.88 101 ILE A O 1
ATOM 817 N N . HIS A 1 102 ? -19.703 0.080 24.600 1.00 83.00 102 HIS A N 1
ATOM 818 C CA . HIS A 1 102 ? -19.916 0.700 25.901 1.00 83.00 102 HIS A CA 1
ATOM 819 C C . HIS A 1 102 ? -18.571 1.085 26.509 1.00 83.00 102 HIS A C 1
ATOM 821 O O . HIS A 1 102 ? -17.591 0.346 26.363 1.00 83.00 102 HIS A O 1
ATOM 827 N N . THR A 1 103 ? -18.513 2.246 27.164 1.00 85.75 103 THR A N 1
ATOM 828 C CA . THR A 1 103 ? -17.332 2.689 27.915 1.00 85.75 103 THR A CA 1
ATOM 829 C C . THR A 1 103 ? -17.719 2.914 29.366 1.00 85.75 103 THR A C 1
ATOM 831 O O . THR A 1 103 ? -18.560 3.756 29.656 1.00 85.75 103 THR A O 1
ATOM 834 N N . GLU A 1 104 ? -17.084 2.191 30.279 1.00 86.62 104 GLU A N 1
ATOM 835 C CA . GLU A 1 104 ? -17.466 2.195 31.692 1.00 86.62 104 GLU A CA 1
ATOM 836 C C . GLU A 1 104 ? -16.254 2.332 32.609 1.00 86.62 104 GLU A C 1
ATOM 838 O O . GLU A 1 104 ? -15.107 2.074 32.218 1.00 86.62 104 GLU A O 1
ATOM 843 N N . VAL A 1 105 ? -16.517 2.763 33.841 1.00 85.94 105 VAL A N 1
ATOM 844 C CA . VAL A 1 105 ? -15.532 2.824 34.918 1.00 85.94 105 VAL A CA 1
ATOM 845 C C . VAL A 1 105 ? -15.565 1.500 35.668 1.00 85.94 105 VAL A C 1
ATOM 847 O O . VAL A 1 105 ? -16.583 1.105 36.228 1.00 85.94 105 VAL A O 1
ATOM 850 N N . PHE A 1 106 ? -14.441 0.796 35.663 1.00 88.56 106 PHE A N 1
ATOM 851 C CA . PHE A 1 106 ? -14.283 -0.471 36.357 1.00 88.56 106 PHE A CA 1
ATOM 852 C C . PHE A 1 106 ? -14.204 -0.261 37.872 1.00 88.56 106 PHE A C 1
ATOM 854 O O . PHE A 1 106 ? -13.365 0.506 38.342 1.00 88.56 106 PHE A O 1
ATOM 861 N N . GLU A 1 107 ? -14.991 -1.012 38.639 1.00 88.50 107 GLU A N 1
ATOM 862 C CA . GLU A 1 107 ? -14.877 -1.054 40.099 1.00 88.50 107 GLU A CA 1
ATOM 863 C C . GLU A 1 107 ? -14.202 -2.346 40.561 1.00 88.50 107 GLU A C 1
ATOM 865 O O . GLU A 1 107 ? -13.156 -2.325 41.212 1.00 88.50 107 GLU A O 1
ATOM 870 N N . SER A 1 108 ? -14.787 -3.495 40.214 1.00 88.75 108 SER A N 1
ATOM 871 C CA . SER A 1 108 ? -14.303 -4.789 40.688 1.00 88.75 108 SER A CA 1
ATOM 872 C C . SER A 1 108 ? -14.629 -5.946 39.745 1.00 88.75 108 SER A C 1
ATOM 874 O O . SER A 1 108 ? -15.431 -5.853 38.818 1.00 88.75 108 SER A O 1
ATOM 876 N N . LEU A 1 109 ? -13.936 -7.059 39.979 1.00 89.00 109 LEU A N 1
ATOM 877 C CA . LEU A 1 109 ? -14.019 -8.300 39.218 1.00 89.00 109 LEU A CA 1
ATOM 878 C C . LEU A 1 109 ? -14.127 -9.445 40.216 1.00 89.00 109 LEU A C 1
ATOM 880 O O . LEU A 1 109 ? -13.244 -9.612 41.060 1.00 89.00 109 LEU A O 1
ATOM 884 N N . THR A 1 110 ? -15.168 -10.257 40.085 1.00 88.12 110 THR A N 1
ATOM 885 C CA . THR A 1 110 ? -15.342 -11.469 40.888 1.00 88.12 110 THR A CA 1
ATOM 886 C C . THR A 1 110 ? -15.509 -12.684 39.985 1.00 88.12 110 THR A C 1
ATOM 888 O O . THR A 1 110 ? -16.035 -12.595 38.877 1.00 88.12 110 THR A O 1
ATOM 891 N N . PHE A 1 111 ? -14.988 -13.826 40.430 1.00 86.00 111 PHE A N 1
ATOM 892 C CA . PHE A 1 111 ? -15.172 -15.093 39.733 1.00 86.00 111 PHE A CA 1
ATOM 893 C C . PHE A 1 111 ? -16.317 -15.845 40.399 1.00 86.00 111 PHE A C 1
ATOM 895 O O . PHE A 1 111 ? -16.230 -16.182 41.579 1.00 86.00 111 PHE A O 1
ATOM 902 N N . ASP A 1 112 ? -17.384 -16.088 39.647 1.00 84.88 112 ASP A N 1
ATOM 903 C CA . ASP A 1 112 ? -18.490 -16.910 40.110 1.00 84.88 112 ASP A CA 1
ATOM 904 C C . ASP A 1 112 ? -18.159 -18.383 39.851 1.00 84.88 112 ASP A C 1
ATOM 906 O O . ASP A 1 112 ? -18.222 -18.879 38.723 1.00 84.88 112 ASP A O 1
ATOM 910 N N . GLU A 1 113 ? -17.801 -19.093 40.921 1.00 82.00 113 GLU A N 1
ATOM 911 C CA . GLU A 1 113 ? -17.459 -20.517 40.877 1.00 82.00 113 GLU A CA 1
ATOM 912 C C . GLU A 1 113 ? -18.629 -21.402 40.419 1.00 82.00 113 GLU A C 1
ATOM 914 O O . GLU A 1 113 ? -18.398 -22.494 39.902 1.00 82.00 113 GLU A O 1
ATOM 919 N N . SER A 1 114 ? -19.878 -20.947 40.580 1.00 80.44 114 SER A N 1
ATOM 920 C CA . SER A 1 114 ? -21.071 -21.734 40.247 1.00 80.44 114 SER A CA 1
ATOM 921 C C . SER A 1 114 ? -21.379 -21.742 38.748 1.00 80.44 114 SER A C 1
ATOM 923 O O . SER A 1 114 ? -21.791 -22.767 38.202 1.00 80.44 114 SER A O 1
ATOM 925 N N . THR A 1 115 ? -21.132 -20.622 38.068 1.00 80.31 115 THR A N 1
ATOM 926 C CA . THR A 1 115 ? -21.338 -20.467 36.621 1.00 80.31 115 THR A CA 1
ATOM 927 C C . THR A 1 115 ? -20.036 -20.562 35.825 1.00 80.31 115 THR A C 1
ATOM 929 O O . THR A 1 115 ? -20.069 -20.612 34.594 1.00 80.31 115 THR A O 1
ATOM 932 N N . GLY A 1 116 ? -18.882 -20.573 36.502 1.00 81.12 116 GLY A N 1
ATOM 933 C CA . GLY A 1 116 ? -17.556 -20.528 35.885 1.00 81.12 116 GLY A CA 1
ATOM 934 C C . GLY A 1 116 ? -17.288 -19.227 35.124 1.00 81.12 116 GLY A C 1
ATOM 935 O O . GLY A 1 116 ? -16.421 -19.196 34.248 1.00 81.12 116 GLY A O 1
ATOM 936 N N . SER A 1 117 ? -18.058 -18.177 35.419 1.00 83.31 117 SER A N 1
ATOM 937 C CA . SER A 1 117 ? -18.053 -16.910 34.692 1.00 83.31 117 SER A CA 1
ATOM 938 C C . SER A 1 117 ? -17.413 -15.794 35.508 1.00 83.31 117 SER A C 1
ATOM 940 O O . SER A 1 117 ? -17.371 -15.815 36.737 1.00 83.31 117 SER A O 1
ATOM 942 N N . VAL A 1 118 ? -16.896 -14.798 34.797 1.00 85.38 118 VAL A N 1
ATOM 943 C CA . VAL A 1 118 ? -16.347 -13.587 35.401 1.00 85.38 118 VAL A CA 1
ATOM 944 C C . VAL A 1 118 ? -17.450 -12.537 35.463 1.00 85.38 118 VAL A C 1
ATOM 946 O O . VAL A 1 118 ? -18.002 -12.164 34.425 1.00 85.38 118 VAL A O 1
ATOM 949 N N . VAL A 1 119 ? -17.751 -12.067 36.671 1.00 87.00 119 VAL A N 1
ATOM 950 C CA . VAL A 1 119 ? -18.699 -10.982 36.923 1.00 87.00 119 VAL A CA 1
ATOM 951 C C . VAL A 1 119 ? -17.917 -9.683 37.064 1.00 87.00 119 VAL A C 1
ATOM 953 O O . VAL A 1 119 ? -17.012 -9.569 37.898 1.00 87.00 119 VAL A O 1
ATOM 956 N N . TYR A 1 120 ? -18.259 -8.725 36.214 1.00 87.75 120 TYR A N 1
ATOM 957 C CA . TYR A 1 120 ? -17.712 -7.378 36.209 1.00 87.75 120 TYR A CA 1
ATOM 958 C C . TYR A 1 120 ? -18.684 -6.458 36.937 1.00 87.75 120 TYR A C 1
ATOM 960 O O . TYR A 1 120 ? -19.893 -6.535 36.720 1.00 87.75 120 TYR A O 1
ATOM 968 N N . THR A 1 121 ? -18.135 -5.609 37.795 1.00 88.31 121 THR A N 1
ATOM 969 C CA . THR A 1 121 ? -18.866 -4.553 38.486 1.00 88.31 121 THR A CA 1
ATOM 970 C C . THR A 1 121 ? -18.297 -3.221 38.027 1.00 88.31 121 THR A C 1
ATOM 972 O O . THR A 1 121 ? -17.085 -2.990 38.134 1.00 88.31 121 THR A O 1
ATOM 975 N N . SER A 1 122 ? -19.155 -2.368 37.487 1.00 88.19 122 SER A N 1
ATOM 976 C CA . SER A 1 122 ? -18.772 -1.091 36.892 1.00 88.19 122 SER A CA 1
ATOM 977 C C . SER A 1 122 ? -19.947 -0.128 36.874 1.00 88.19 122 SER A C 1
ATOM 979 O O . SER A 1 122 ? -21.078 -0.501 37.182 1.00 88.19 122 SER A O 1
ATOM 981 N N . HIS A 1 123 ? -19.672 1.123 36.528 1.00 83.75 123 HIS A N 1
ATOM 982 C CA . HIS A 1 123 ? -20.706 2.126 36.340 1.00 83.75 123 HIS A CA 1
ATOM 983 C C . HIS A 1 123 ? -20.460 2.931 35.050 1.00 83.75 123 HIS A C 1
ATOM 985 O O . HIS A 1 123 ? -19.305 3.072 34.612 1.00 83.75 123 HIS A O 1
ATOM 991 N N . PRO A 1 124 ? -21.525 3.458 34.417 1.00 79.38 124 PRO A N 1
ATOM 992 C CA . PRO A 1 124 ? -21.406 4.365 33.281 1.00 79.38 124 PRO A CA 1
ATOM 993 C C . PRO A 1 124 ? -20.595 5.616 33.621 1.00 79.38 124 PRO A C 1
ATOM 995 O O . PRO A 1 124 ? -20.439 5.996 34.780 1.00 79.38 124 PRO A O 1
ATOM 998 N N . LEU A 1 125 ? -20.102 6.305 32.595 1.00 76.00 125 LEU A N 1
ATOM 999 C CA . LEU A 1 125 ? -19.395 7.571 32.786 1.00 76.00 125 LEU A CA 1
ATOM 1000 C C . LEU A 1 125 ? -20.294 8.619 33.475 1.00 76.00 125 LEU A C 1
ATOM 1002 O O . LEU A 1 125 ? -19.889 9.295 34.413 1.00 76.00 125 LEU A O 1
ATOM 1006 N N . ASP A 1 126 ? -21.536 8.744 33.040 1.00 70.38 126 ASP A N 1
ATOM 1007 C CA . ASP A 1 126 ? -22.484 9.769 33.478 1.00 70.38 126 ASP A CA 1
ATOM 1008 C C . ASP A 1 126 ? -23.317 9.395 34.712 1.00 70.38 126 ASP A C 1
ATOM 1010 O O . ASP A 1 126 ? -24.172 10.175 35.134 1.00 70.38 126 ASP A O 1
ATOM 1014 N N . SER A 1 127 ? -23.070 8.230 35.310 1.00 73.94 127 SER A N 1
ATOM 1015 C CA . SER A 1 127 ? -23.851 7.706 36.426 1.00 73.94 127 SER A CA 1
ATOM 1016 C C . SER A 1 127 ? -22.949 7.045 37.462 1.00 73.94 127 SER A C 1
ATOM 1018 O O . SER A 1 127 ? -22.069 6.266 37.119 1.00 73.94 127 SER A O 1
ATOM 1020 N N . GLU A 1 128 ? -23.204 7.306 38.743 1.00 73.00 128 GLU A N 1
ATOM 1021 C CA . GLU A 1 128 ? -22.589 6.568 39.860 1.00 73.00 128 GLU A CA 1
ATOM 1022 C C . GLU A 1 128 ? -23.375 5.289 40.209 1.00 73.00 128 GLU A C 1
ATOM 1024 O O . GLU A 1 128 ? -23.107 4.639 41.217 1.00 73.00 128 GLU A O 1
ATOM 1029 N N . LEU A 1 129 ? -24.393 4.932 39.416 1.00 80.38 129 LEU A N 1
ATOM 1030 C CA . LEU A 1 129 ? -25.157 3.711 39.634 1.00 80.38 129 LEU A CA 1
ATOM 1031 C C . LEU A 1 129 ? -24.337 2.502 39.176 1.00 80.38 129 LEU A C 1
ATOM 1033 O O . LEU A 1 129 ? -24.175 2.265 37.980 1.00 80.38 129 LEU A O 1
ATOM 1037 N N . THR A 1 130 ? -23.840 1.745 40.147 1.00 82.88 130 THR A N 1
ATOM 1038 C CA . THR A 1 130 ? -23.090 0.518 39.905 1.00 82.88 130 THR A CA 1
ATOM 1039 C C . THR A 1 130 ? -24.000 -0.598 39.401 1.00 82.88 130 THR A C 1
ATOM 1041 O O . THR A 1 130 ? -25.024 -0.918 40.013 1.00 82.88 130 THR A O 1
ATOM 1044 N N . GLU A 1 131 ? -23.579 -1.248 38.323 1.00 83.81 131 GLU A N 1
ATOM 1045 C CA . GLU A 1 131 ? -24.219 -2.430 37.766 1.00 83.81 131 GLU A CA 1
ATOM 1046 C C . GLU A 1 131 ? -23.241 -3.612 37.753 1.00 83.81 131 GLU A C 1
ATOM 1048 O O . GLU A 1 131 ? -22.022 -3.458 37.641 1.00 83.81 131 GLU A O 1
ATOM 1053 N N . SER A 1 132 ? -23.784 -4.822 37.897 1.00 85.50 132 SER A N 1
ATOM 1054 C CA . SER A 1 132 ? -23.014 -6.065 37.827 1.00 85.50 132 SER A CA 1
ATOM 1055 C C . SER A 1 132 ? -23.522 -6.929 36.687 1.00 85.50 132 SER A C 1
ATOM 1057 O O . SER A 1 132 ? -24.712 -7.239 36.612 1.00 85.50 132 SER A O 1
ATOM 1059 N N . TYR A 1 133 ? -22.614 -7.358 35.819 1.00 82.38 133 TYR A N 1
ATOM 1060 C CA . TYR A 1 133 ? -22.949 -8.128 34.628 1.00 82.38 133 TYR A CA 1
ATOM 1061 C C . TYR A 1 133 ? -21.802 -9.052 34.209 1.00 82.38 133 TYR A C 1
ATOM 1063 O O . TYR A 1 133 ? -20.703 -9.038 34.765 1.00 82.38 133 TYR A O 1
ATOM 1071 N N . THR A 1 134 ? -22.070 -9.912 33.228 1.00 82.81 134 THR A N 1
ATOM 1072 C CA . THR A 1 134 ? -21.068 -10.819 32.652 1.00 82.81 134 THR A CA 1
ATOM 1073 C C . THR A 1 134 ? -20.788 -10.404 31.216 1.00 82.81 134 THR A C 1
ATOM 1075 O O . THR A 1 134 ? -21.712 -10.179 30.439 1.00 82.81 134 THR A O 1
ATOM 1078 N N . ILE A 1 135 ? -19.508 -10.293 30.857 1.00 79.31 135 ILE A N 1
ATOM 1079 C CA . ILE A 1 135 ? -19.087 -9.948 29.495 1.00 79.31 135 ILE A CA 1
ATOM 1080 C C . ILE A 1 135 ? -18.650 -11.238 28.798 1.00 79.31 135 ILE A C 1
ATOM 1082 O O . ILE A 1 135 ? -17.726 -11.899 29.288 1.00 79.31 135 ILE A O 1
ATOM 1086 N N . PRO A 1 136 ? -19.253 -11.610 27.653 1.00 75.25 136 PRO A N 1
ATOM 1087 C CA . PRO A 1 136 ? -18.807 -12.763 26.887 1.00 75.25 136 PRO A CA 1
ATOM 1088 C C . PRO A 1 136 ? -17.317 -12.677 26.533 1.00 75.25 136 PRO A C 1
ATOM 1090 O O . PRO A 1 136 ? -16.779 -11.620 26.188 1.00 75.25 136 PRO A O 1
ATOM 1093 N N . SER A 1 137 ? -16.624 -13.814 26.591 1.00 63.94 137 SER A N 1
ATOM 1094 C CA . SER A 1 137 ? -15.208 -13.879 26.221 1.00 63.94 137 SER A CA 1
ATOM 1095 C C . SER A 1 137 ? -15.017 -13.435 24.764 1.00 63.94 137 SER A C 1
ATOM 1097 O O . SER A 1 137 ? -15.604 -14.014 23.854 1.00 63.94 137 SER A O 1
ATOM 1099 N N . GLY A 1 138 ? -14.206 -12.395 24.542 1.00 66.56 138 GLY A N 1
ATOM 1100 C CA . GLY A 1 138 ? -13.982 -11.787 23.222 1.00 66.56 138 GLY A CA 1
ATOM 1101 C C . GLY A 1 138 ? -14.802 -10.524 22.935 1.00 66.56 138 GLY A C 1
ATOM 1102 O O . GLY A 1 138 ? -14.552 -9.877 21.918 1.00 66.56 138 GLY A O 1
ATOM 1103 N N . HIS A 1 139 ? -15.728 -10.149 23.824 1.00 82.25 139 HIS A N 1
ATOM 1104 C CA . HIS A 1 139 ? -16.472 -8.885 23.747 1.00 82.25 139 HIS A CA 1
ATOM 1105 C C . HIS A 1 139 ? -15.764 -7.735 24.467 1.00 82.25 139 HIS A C 1
ATOM 1107 O O . HIS A 1 139 ? -15.967 -6.561 24.160 1.00 82.25 139 HIS A O 1
ATOM 1113 N N . LEU A 1 140 ? -14.872 -8.074 25.395 1.00 84.88 140 LEU A N 1
ATOM 1114 C CA . LEU A 1 140 ? -14.027 -7.106 26.070 1.00 84.88 140 LEU A CA 1
ATOM 1115 C C . LEU A 1 140 ? -12.966 -6.554 25.108 1.00 84.88 140 LEU A C 1
ATOM 1117 O O . LEU A 1 140 ? -12.081 -7.285 24.656 1.00 84.88 140 LEU A O 1
ATOM 1121 N N . LEU A 1 141 ? -13.032 -5.252 24.828 1.00 82.31 141 LEU A N 1
ATOM 1122 C CA . LEU A 1 141 ? -12.091 -4.571 23.941 1.00 82.31 141 LEU A CA 1
ATOM 1123 C C . LEU A 1 141 ? -10.793 -4.264 24.670 1.00 82.31 141 LEU A C 1
ATOM 1125 O O . LEU A 1 141 ? -9.717 -4.630 24.197 1.00 82.31 141 LEU A O 1
ATOM 1129 N N . GLY A 1 142 ? -10.884 -3.627 25.838 1.00 86.31 142 GLY A N 1
ATOM 1130 C CA . GLY A 1 142 ? -9.723 -3.360 26.675 1.00 86.31 142 GLY A CA 1
ATOM 1131 C C . GLY A 1 142 ? -9.784 -2.050 27.449 1.00 86.31 142 GLY A C 1
ATOM 1132 O O . GLY A 1 142 ? -10.844 -1.466 27.629 1.00 86.31 142 GLY A O 1
ATOM 1133 N N . ILE A 1 143 ? -8.618 -1.610 27.917 1.00 87.44 143 ILE A N 1
ATOM 1134 C CA . ILE A 1 143 ? -8.450 -0.466 28.821 1.00 87.44 143 ILE A CA 1
ATOM 1135 C C . ILE A 1 143 ? -8.232 0.810 28.007 1.00 87.44 143 ILE A C 1
ATOM 1137 O O . ILE A 1 143 ? -7.394 0.837 27.102 1.00 87.44 143 ILE A O 1
ATOM 1141 N N . TYR A 1 144 ? -8.933 1.882 28.357 1.00 86.31 144 TYR A N 1
ATOM 1142 C CA . TYR A 1 144 ? -8.763 3.215 27.790 1.00 86.31 144 TYR A CA 1
ATOM 1143 C C . TYR A 1 144 ? -7.321 3.719 27.945 1.00 86.31 144 TYR A C 1
ATOM 1145 O O . TYR A 1 144 ? -6.733 3.699 29.028 1.00 86.31 144 TYR A O 1
ATOM 1153 N N . VAL A 1 145 ? -6.758 4.249 26.860 1.00 85.62 145 VAL A N 1
ATOM 1154 C CA . VAL A 1 145 ? -5.417 4.853 26.847 1.00 85.62 145 VAL A CA 1
ATOM 1155 C C . VAL A 1 145 ? -5.498 6.368 26.681 1.00 85.62 145 VAL A C 1
ATOM 1157 O O . VAL A 1 145 ? -4.777 7.105 27.353 1.00 85.62 145 VAL A O 1
ATOM 1160 N N . GLY A 1 146 ? -6.364 6.844 25.790 1.00 81.94 146 GLY A N 1
ATOM 1161 C CA . GLY A 1 146 ? -6.468 8.255 25.433 1.00 81.94 146 GLY A CA 1
ATOM 1162 C C . GLY A 1 146 ? -7.524 8.489 24.359 1.00 81.94 146 GLY A C 1
ATOM 1163 O O . GLY A 1 146 ? -8.072 7.535 23.808 1.00 81.94 146 GLY A O 1
ATOM 1164 N N . HIS A 1 147 ? -7.780 9.753 24.029 1.00 82.69 147 HIS A N 1
ATOM 1165 C CA . HIS A 1 147 ? -8.699 10.113 22.955 1.00 82.69 147 HIS A CA 1
ATOM 1166 C C . HIS A 1 147 ? -8.162 11.266 22.101 1.00 82.69 147 HIS A C 1
ATOM 1168 O O . HIS A 1 147 ? -7.347 12.072 22.550 1.00 82.69 147 HIS A O 1
ATOM 1174 N N . VAL A 1 148 ? -8.654 11.351 20.866 1.00 80.50 148 VAL A N 1
ATOM 1175 C CA . VAL A 1 148 ? -8.457 12.495 19.973 1.00 80.50 148 VAL A CA 1
ATOM 1176 C C . VAL A 1 148 ? -9.813 13.174 19.760 1.00 80.50 148 VAL A C 1
ATOM 1178 O O . VAL A 1 148 ? -10.705 12.562 19.157 1.00 80.50 148 VAL A O 1
ATOM 1181 N N . PRO A 1 149 ? -10.002 14.418 20.243 1.00 78.75 149 PRO A N 1
ATOM 1182 C CA . PRO A 1 149 ? -11.258 15.143 20.072 1.00 78.75 149 PRO A CA 1
ATOM 1183 C C . PRO A 1 149 ? -11.635 15.309 18.595 1.00 78.75 149 PRO A C 1
ATOM 1185 O O . PRO A 1 149 ? -10.763 15.522 17.752 1.00 78.75 149 PRO A O 1
ATOM 1188 N N . ASN A 1 150 ? -12.933 15.237 18.283 1.00 75.75 150 ASN A N 1
ATOM 1189 C CA . ASN A 1 150 ? -13.519 15.460 16.948 1.00 75.75 150 ASN A CA 1
ATOM 1190 C C . ASN A 1 150 ? -13.048 14.518 15.816 1.00 75.75 150 ASN A C 1
ATOM 1192 O O . ASN A 1 150 ? -13.506 14.654 14.682 1.00 75.75 150 ASN A O 1
ATOM 1196 N N . ALA A 1 151 ? -12.158 13.559 16.088 1.00 78.81 151 ALA A N 1
ATOM 1197 C CA . ALA A 1 151 ? -11.642 12.627 15.083 1.00 78.81 151 ALA A CA 1
ATOM 1198 C C . ALA A 1 151 ? -12.537 11.391 14.878 1.00 78.81 151 ALA A C 1
ATOM 1200 O O . ALA A 1 151 ? -12.451 10.738 13.838 1.00 78.81 151 ALA A O 1
ATOM 1201 N N . GLY A 1 152 ? -13.416 11.081 15.835 1.00 74.88 152 GLY A N 1
ATOM 1202 C CA . GLY A 1 152 ? -14.344 9.952 15.758 1.00 74.88 152 GLY A CA 1
ATOM 1203 C C . GLY A 1 152 ? -15.419 10.146 14.692 1.00 74.88 152 GLY A C 1
ATOM 1204 O O . GLY A 1 152 ? -15.830 9.168 14.082 1.00 74.88 152 GLY A O 1
ATOM 1205 N N . ILE A 1 153 ? -15.783 11.395 14.367 1.00 76.81 153 ILE A N 1
ATOM 1206 C CA . ILE A 1 153 ? -16.779 11.729 13.329 1.00 76.81 153 ILE A CA 1
ATOM 1207 C C . ILE A 1 153 ? -16.467 11.020 12.005 1.00 76.81 153 ILE A C 1
ATOM 1209 O O . ILE A 1 153 ? -17.357 10.448 11.380 1.00 76.81 153 ILE A O 1
ATOM 1213 N N . ALA A 1 154 ? -15.199 11.015 11.584 1.00 74.44 154 ALA A N 1
ATOM 1214 C CA . ALA A 1 154 ? -14.794 10.348 10.350 1.00 74.44 154 ALA A CA 1
ATOM 1215 C C . ALA A 1 154 ? -15.053 8.834 10.404 1.00 74.44 154 ALA A C 1
ATOM 1217 O O . ALA A 1 154 ? -15.538 8.273 9.424 1.00 74.44 154 ALA A O 1
ATOM 1218 N N . LEU A 1 155 ? -14.782 8.183 11.543 1.00 75.50 155 LEU A N 1
ATOM 1219 C CA . LEU A 1 155 ? -15.091 6.764 11.727 1.00 75.50 155 LEU A CA 1
ATOM 1220 C C . LEU A 1 155 ? -16.597 6.504 11.713 1.00 75.50 155 LEU A C 1
ATOM 1222 O O . LEU A 1 155 ? -17.008 5.552 11.063 1.00 75.50 155 LEU A O 1
ATOM 1226 N N . ILE A 1 156 ? -17.406 7.357 12.348 1.00 75.25 156 ILE A N 1
ATOM 1227 C CA . ILE A 1 156 ? -18.875 7.236 12.363 1.00 75.25 156 ILE A CA 1
ATOM 1228 C C . ILE A 1 156 ? -19.420 7.273 10.927 1.00 75.25 156 ILE A C 1
ATOM 1230 O O . ILE A 1 156 ? -20.166 6.388 10.510 1.00 75.25 156 ILE A O 1
ATOM 1234 N N . TYR A 1 157 ? -18.986 8.246 10.117 1.00 75.94 157 TYR A N 1
ATOM 1235 C CA . TYR A 1 157 ? -19.385 8.332 8.705 1.00 75.94 157 TYR A CA 1
ATOM 1236 C C . TYR A 1 157 ? -18.937 7.111 7.887 1.00 75.94 157 TYR A C 1
ATOM 1238 O O . TYR A 1 157 ? -19.684 6.622 7.035 1.00 75.94 157 TYR A O 1
ATOM 1246 N N . LEU A 1 158 ? -17.727 6.603 8.137 1.00 71.69 158 LEU A N 1
ATOM 1247 C CA . LEU A 1 158 ? -17.215 5.397 7.480 1.00 71.69 158 LEU A CA 1
ATOM 1248 C C . LEU A 1 158 ? -17.977 4.134 7.919 1.00 71.69 158 LEU A C 1
ATOM 1250 O O . LEU A 1 158 ? -18.211 3.254 7.089 1.00 71.69 158 LEU A O 1
ATOM 1254 N N . ALA A 1 159 ? -18.399 4.059 9.184 1.00 70.56 159 ALA A N 1
ATOM 1255 C CA . ALA A 1 159 ? -19.188 2.966 9.747 1.00 70.56 159 ALA A CA 1
ATOM 1256 C C . ALA A 1 159 ? -20.598 2.918 9.142 1.00 70.56 159 ALA A C 1
ATOM 1258 O O . ALA A 1 159 ? -21.075 1.848 8.758 1.00 70.56 159 ALA A O 1
ATOM 1259 N N . GLN A 1 160 ? -21.235 4.085 8.991 1.00 73.06 160 GLN A N 1
ATOM 1260 C CA . GLN A 1 160 ? -22.573 4.218 8.409 1.00 73.06 160 GLN A CA 1
ATOM 1261 C C . GLN A 1 160 ? -22.625 3.770 6.945 1.00 73.06 160 GLN A C 1
ATOM 1263 O O . GLN A 1 160 ? -23.632 3.220 6.500 1.00 73.06 160 GLN A O 1
ATOM 1268 N N . ASN A 1 161 ? -21.547 3.982 6.182 1.00 75.50 161 ASN A N 1
ATOM 1269 C CA . ASN A 1 161 ? -21.498 3.611 4.774 1.00 75.50 161 ASN A CA 1
ATOM 1270 C C . ASN A 1 161 ? -20.226 2.828 4.428 1.00 75.50 161 ASN A C 1
ATOM 1272 O O . ASN A 1 161 ? -19.256 3.360 3.879 1.00 75.50 161 ASN A O 1
ATOM 1276 N N . LYS A 1 162 ? -20.283 1.513 4.674 1.00 72.06 162 LYS A N 1
ATOM 1277 C CA . LYS A 1 162 ? -19.192 0.568 4.383 1.00 72.06 162 LYS A CA 1
ATOM 1278 C C . LYS A 1 162 ? -18.693 0.663 2.933 1.00 72.06 162 LYS A C 1
ATOM 1280 O O . LYS A 1 162 ? -17.500 0.504 2.691 1.00 72.06 162 LYS A O 1
ATOM 1285 N N . ALA A 1 163 ? -19.560 0.977 1.964 1.00 74.69 163 ALA A N 1
ATOM 1286 C CA . ALA A 1 163 ? -19.157 1.128 0.563 1.00 74.69 163 ALA A CA 1
ATOM 1287 C C . ALA A 1 163 ? -18.236 2.341 0.341 1.00 74.69 163 ALA A C 1
ATOM 1289 O O . ALA A 1 163 ? -17.264 2.238 -0.410 1.00 74.69 163 ALA A O 1
ATOM 1290 N N . ILE A 1 164 ? -18.491 3.461 1.026 1.00 75.12 164 ILE A N 1
ATOM 1291 C CA . ILE A 1 164 ? -17.607 4.637 1.003 1.00 75.12 164 ILE A CA 1
ATOM 1292 C C . ILE A 1 164 ? -16.269 4.300 1.662 1.00 75.12 164 ILE A C 1
ATOM 1294 O O . ILE A 1 164 ? -15.225 4.662 1.120 1.00 75.12 164 ILE A O 1
ATOM 1298 N N . ALA A 1 165 ? -16.278 3.560 2.774 1.00 72.94 165 ALA A N 1
ATOM 1299 C CA . ALA A 1 165 ? -15.052 3.150 3.454 1.00 72.94 165 ALA A CA 1
ATOM 1300 C C . ALA A 1 165 ? -14.165 2.256 2.574 1.00 72.94 165 ALA A C 1
ATOM 1302 O O . ALA A 1 165 ? -12.987 2.560 2.369 1.00 72.94 165 ALA A O 1
ATOM 1303 N N . PHE A 1 166 ? -14.733 1.204 1.975 1.00 77.12 166 PHE A N 1
ATOM 1304 C CA . PHE A 1 166 ? -13.989 0.322 1.072 1.00 77.12 166 PHE A CA 1
ATOM 1305 C C . PHE A 1 166 ? -13.554 1.033 -0.214 1.00 77.12 166 PHE A C 1
ATOM 1307 O O . PHE A 1 166 ? -12.412 0.872 -0.645 1.00 77.12 166 PHE A O 1
ATOM 1314 N N . GLY A 1 167 ? -14.427 1.849 -0.815 1.00 79.25 167 GLY A N 1
ATOM 1315 C CA . GLY A 1 167 ? -14.116 2.606 -2.028 1.00 79.25 167 GLY A CA 1
ATOM 1316 C C . GLY A 1 167 ? 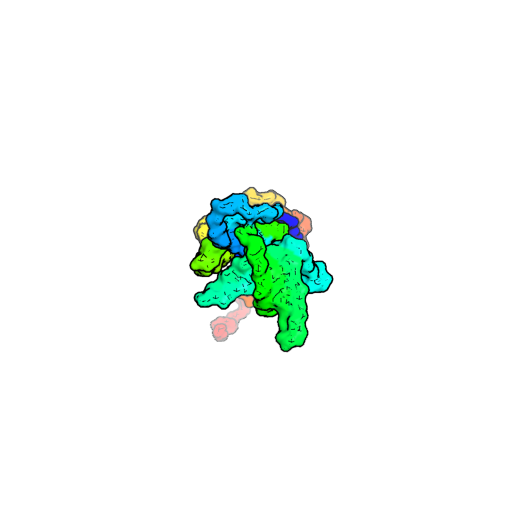-13.024 3.657 -1.810 1.00 79.25 167 GLY A C 1
ATOM 1317 O O . GLY A 1 167 ? -12.075 3.737 -2.592 1.00 79.25 167 GLY A O 1
ATOM 1318 N N . GLY A 1 168 ? -13.112 4.421 -0.719 1.00 79.44 168 GLY A N 1
ATOM 1319 C CA . GLY A 1 168 ? -12.109 5.411 -0.329 1.00 79.44 168 GLY A CA 1
ATOM 1320 C C . GLY A 1 168 ? -10.757 4.769 -0.030 1.00 79.44 168 GLY A C 1
ATOM 1321 O O . GLY A 1 168 ? -9.731 5.217 -0.546 1.00 79.44 168 GLY A O 1
ATOM 1322 N N . PHE A 1 169 ? -10.752 3.662 0.717 1.00 81.12 169 PHE A N 1
ATOM 1323 C CA . PHE A 1 169 ? -9.535 2.906 1.001 1.00 81.12 169 PHE A CA 1
ATOM 1324 C C . PHE A 1 169 ? -8.892 2.337 -0.271 1.00 81.12 169 PHE A C 1
ATOM 1326 O O . PHE A 1 169 ? -7.687 2.492 -0.474 1.00 81.12 169 PHE A O 1
ATOM 1333 N N . ALA A 1 170 ? -9.685 1.743 -1.170 1.00 82.25 170 ALA A N 1
ATOM 1334 C CA . ALA A 1 170 ? -9.196 1.246 -2.455 1.00 82.25 170 ALA A CA 1
ATOM 1335 C C . ALA A 1 170 ? -8.588 2.373 -3.308 1.00 82.25 170 ALA A C 1
ATOM 1337 O O . ALA A 1 170 ? -7.531 2.186 -3.914 1.00 82.25 170 ALA A O 1
ATOM 1338 N N . GLY A 1 171 ? -9.206 3.559 -3.310 1.00 84.31 171 GLY A N 1
ATOM 1339 C CA . GLY A 1 171 ? -8.676 4.747 -3.979 1.00 84.31 171 GLY A CA 1
ATOM 1340 C C . GLY A 1 171 ? -7.327 5.198 -3.412 1.00 84.31 171 GLY A C 1
ATOM 1341 O O . GLY A 1 171 ? -6.377 5.406 -4.169 1.00 84.31 171 GLY A O 1
ATOM 1342 N N . ILE A 1 172 ? -7.209 5.285 -2.083 1.00 83.81 172 ILE A N 1
ATOM 1343 C CA . ILE A 1 172 ? -5.958 5.647 -1.397 1.00 83.81 172 ILE A CA 1
ATOM 1344 C C . ILE A 1 172 ? -4.866 4.604 -1.669 1.00 83.81 172 ILE A C 1
ATOM 1346 O O . ILE A 1 172 ? -3.739 4.970 -2.004 1.00 83.81 172 ILE A O 1
ATOM 1350 N N . ALA A 1 173 ? -5.192 3.312 -1.596 1.00 83.81 173 ALA A N 1
ATOM 1351 C CA . ALA A 1 173 ? -4.256 2.232 -1.892 1.00 83.81 173 ALA A CA 1
ATOM 1352 C C . ALA A 1 173 ? -3.746 2.302 -3.341 1.00 83.81 173 ALA A C 1
ATOM 1354 O O . ALA A 1 173 ? -2.549 2.149 -3.601 1.00 83.81 173 ALA A O 1
ATOM 1355 N N . LEU A 1 174 ? -4.630 2.605 -4.294 1.00 85.88 174 LEU A N 1
ATOM 1356 C CA . LEU A 1 174 ? -4.265 2.772 -5.697 1.00 85.88 174 LEU A CA 1
ATOM 1357 C C . LEU A 1 174 ? -3.333 3.981 -5.890 1.00 85.88 174 LEU A C 1
ATOM 1359 O O . LEU A 1 174 ? -2.318 3.878 -6.582 1.00 85.88 174 LEU A O 1
ATOM 1363 N N . LEU A 1 175 ? -3.610 5.104 -5.226 1.00 83.75 175 LEU A N 1
ATOM 1364 C CA . LEU A 1 175 ? -2.766 6.300 -5.290 1.00 83.75 175 LEU A CA 1
ATOM 1365 C C . LEU A 1 175 ? -1.395 6.113 -4.630 1.00 83.75 175 LEU A C 1
ATOM 1367 O O . LEU A 1 175 ? -0.392 6.542 -5.194 1.00 83.75 175 LEU A O 1
ATOM 1371 N N . LEU A 1 176 ? -1.324 5.478 -3.460 1.00 83.81 176 LEU A N 1
ATOM 1372 C CA . LEU A 1 176 ? -0.080 5.361 -2.692 1.00 83.81 176 LEU A CA 1
ATOM 1373 C C . LEU A 1 176 ? 0.806 4.194 -3.133 1.00 83.81 176 LEU A C 1
ATOM 1375 O O . LEU A 1 176 ? 2.022 4.262 -2.968 1.00 83.81 176 LEU A O 1
ATOM 1379 N N . VAL A 1 177 ? 0.230 3.135 -3.706 1.00 82.69 177 VAL A N 1
ATOM 1380 C CA . VAL A 1 177 ? 0.983 1.934 -4.097 1.00 82.69 177 VAL A CA 1
ATOM 1381 C C . VAL A 1 177 ? 1.092 1.824 -5.614 1.00 82.69 177 VAL A C 1
ATOM 1383 O O . VAL A 1 177 ? 2.194 1.722 -6.156 1.00 82.69 177 VAL A O 1
ATOM 1386 N N . VAL A 1 178 ? -0.032 1.889 -6.332 1.00 79.88 178 VAL A N 1
ATOM 1387 C CA . VAL A 1 178 ? -0.056 1.610 -7.778 1.00 79.88 178 VAL A CA 1
ATOM 1388 C C . VAL A 1 178 ? 0.559 2.758 -8.580 1.00 79.88 178 VAL A C 1
ATOM 1390 O O . VAL A 1 178 ? 1.372 2.503 -9.472 1.00 79.88 178 VAL A O 1
ATOM 1393 N N . VAL A 1 179 ? 0.247 4.020 -8.263 1.00 81.00 179 VAL A N 1
ATOM 1394 C CA . VAL A 1 179 ? 0.785 5.176 -9.008 1.00 81.00 179 VAL A CA 1
ATOM 1395 C C . VAL A 1 179 ? 2.318 5.264 -8.931 1.00 81.00 179 VAL A C 1
ATOM 1397 O O . VAL A 1 179 ? 2.938 5.372 -9.994 1.00 81.00 179 VAL A O 1
ATOM 1400 N N . PRO A 1 180 ? 2.986 5.152 -7.764 1.00 78.25 180 PRO A N 1
ATOM 1401 C CA . PRO A 1 180 ? 4.449 5.169 -7.705 1.00 78.25 180 PRO A CA 1
ATOM 1402 C C . PRO A 1 180 ? 5.096 4.022 -8.485 1.00 78.25 180 PRO A C 1
ATOM 1404 O O . PRO A 1 180 ? 6.082 4.245 -9.193 1.00 78.25 180 PRO A O 1
ATOM 1407 N N . ILE A 1 181 ? 4.514 2.818 -8.440 1.00 79.38 181 ILE A N 1
ATOM 1408 C CA . ILE A 1 181 ? 4.985 1.674 -9.234 1.00 79.38 181 ILE A CA 1
ATOM 1409 C C . ILE A 1 181 ? 4.847 1.973 -10.730 1.00 79.38 181 ILE A C 1
ATOM 1411 O O . ILE A 1 181 ? 5.804 1.784 -11.483 1.00 79.38 181 ILE A O 1
ATOM 1415 N N . LEU A 1 182 ? 3.698 2.490 -11.174 1.00 79.06 182 LEU A N 1
ATOM 1416 C CA . LEU A 1 182 ? 3.469 2.865 -12.572 1.00 79.06 182 LEU A CA 1
ATOM 1417 C C . LEU A 1 182 ? 4.424 3.969 -13.036 1.00 79.06 182 LEU A C 1
ATOM 1419 O O . LEU A 1 182 ? 4.960 3.874 -14.140 1.00 79.06 182 LEU A O 1
ATOM 1423 N N . VAL A 1 183 ? 4.701 4.975 -12.201 1.00 76.06 183 VAL A N 1
ATOM 1424 C CA . VAL A 1 183 ? 5.706 6.014 -12.476 1.00 76.06 183 VAL A CA 1
ATOM 1425 C C . VAL A 1 183 ? 7.101 5.398 -12.578 1.00 76.06 183 VAL A C 1
ATOM 1427 O O . VAL A 1 183 ? 7.851 5.732 -13.498 1.00 76.06 183 VAL A O 1
ATOM 1430 N N . GLY A 1 184 ? 7.447 4.462 -11.693 1.00 71.75 184 GLY A N 1
ATOM 1431 C CA . GLY A 1 184 ? 8.687 3.692 -11.771 1.00 71.75 184 GLY A CA 1
ATOM 1432 C C . GLY A 1 184 ? 8.799 2.918 -13.084 1.00 71.75 184 GLY A C 1
ATOM 1433 O O . GLY A 1 184 ? 9.787 3.062 -13.802 1.00 71.75 184 GLY A O 1
ATOM 1434 N N . ILE A 1 185 ? 7.761 2.175 -13.470 1.00 70.50 185 ILE A N 1
ATOM 1435 C CA . ILE A 1 185 ? 7.704 1.444 -14.743 1.00 70.50 185 ILE A CA 1
ATOM 1436 C C . ILE A 1 185 ? 7.785 2.406 -15.934 1.00 70.50 185 ILE A C 1
ATOM 1438 O O . ILE A 1 185 ? 8.500 2.122 -16.891 1.00 70.50 185 ILE A O 1
ATOM 1442 N N . ALA A 1 186 ? 7.100 3.549 -15.898 1.00 68.81 186 ALA A N 1
ATOM 1443 C CA . ALA A 1 186 ? 7.131 4.547 -16.965 1.00 68.81 186 ALA A CA 1
ATOM 1444 C C . ALA A 1 186 ? 8.510 5.212 -17.110 1.00 68.81 186 ALA A C 1
ATOM 1446 O O . ALA A 1 186 ? 8.928 5.508 -18.229 1.00 68.81 186 ALA A O 1
ATOM 1447 N N . ARG A 1 187 ? 9.238 5.405 -16.002 1.00 64.69 187 ARG A N 1
ATOM 1448 C CA . ARG A 1 187 ? 10.617 5.921 -15.994 1.00 64.69 187 ARG A CA 1
ATOM 1449 C C . ARG A 1 187 ? 11.648 4.871 -16.415 1.00 64.69 187 ARG A C 1
ATOM 1451 O O . ARG A 1 187 ? 12.682 5.227 -16.970 1.00 64.69 187 ARG A O 1
ATOM 1458 N N . VAL A 1 188 ? 11.379 3.593 -16.143 1.00 60.38 188 VAL A N 1
ATOM 1459 C CA . VAL A 1 188 ? 12.290 2.465 -16.400 1.00 60.38 188 VAL A CA 1
ATOM 1460 C C . VAL A 1 188 ? 12.068 1.825 -17.765 1.00 60.38 188 VAL A C 1
ATOM 1462 O O . VAL A 1 188 ? 13.013 1.267 -18.330 1.00 60.38 188 VAL A O 1
ATOM 1465 N N . LYS A 1 189 ? 10.857 1.911 -18.330 1.00 49.69 189 LYS A N 1
ATOM 1466 C CA . LYS A 1 189 ? 10.673 1.676 -19.758 1.00 49.69 189 LYS A CA 1
ATOM 1467 C C . LYS A 1 189 ? 11.610 2.671 -20.441 1.00 49.69 189 LYS A C 1
ATOM 1469 O O . LYS A 1 189 ? 11.407 3.874 -20.260 1.00 49.69 189 LYS A O 1
ATOM 1474 N N . PRO A 1 190 ? 12.636 2.220 -21.194 1.00 44.31 190 PRO A N 1
ATOM 1475 C CA . PRO A 1 190 ? 13.351 3.146 -22.058 1.00 44.31 190 PRO A CA 1
ATOM 1476 C C . PRO A 1 190 ? 12.251 3.834 -22.837 1.00 44.31 190 PRO A C 1
ATOM 1478 O O . PRO A 1 190 ? 11.415 3.100 -23.374 1.00 44.31 190 PRO A O 1
ATOM 1481 N N . LYS A 1 191 ? 12.172 5.179 -22.777 1.00 44.25 191 LYS A N 1
ATOM 1482 C CA . LYS A 1 191 ? 11.217 5.990 -23.546 1.00 44.25 191 LYS A CA 1
ATOM 1483 C C . LYS A 1 191 ? 11.005 5.220 -24.832 1.00 44.25 191 LYS A C 1
ATOM 1485 O O . LYS A 1 191 ? 11.939 5.139 -25.635 1.00 44.25 191 LYS A O 1
ATOM 1490 N N . ARG A 1 192 ? 9.857 4.539 -24.965 1.00 42.84 192 ARG A N 1
ATOM 1491 C CA . ARG A 1 192 ? 9.485 3.891 -26.215 1.00 42.84 192 ARG A CA 1
ATOM 1492 C C . ARG A 1 192 ? 9.342 5.122 -27.072 1.00 42.84 192 ARG A C 1
ATOM 1494 O O . ARG A 1 192 ? 8.352 5.832 -26.918 1.00 42.84 192 ARG A O 1
ATOM 1501 N N . ARG A 1 193 ? 10.431 5.487 -27.762 1.00 40.19 193 ARG A N 1
ATOM 1502 C CA . ARG A 1 193 ? 10.518 6.643 -28.640 1.00 40.19 193 ARG A CA 1
ATOM 1503 C C . ARG A 1 193 ? 9.251 6.512 -29.445 1.00 40.19 193 ARG A C 1
ATOM 1505 O O . ARG A 1 193 ? 9.053 5.493 -30.105 1.00 40.19 193 ARG A O 1
ATOM 1512 N N . THR A 1 194 ? 8.325 7.417 -29.166 1.00 40.38 194 THR A N 1
ATOM 1513 C CA . THR A 1 194 ? 6.943 7.316 -29.597 1.00 40.38 194 THR A CA 1
ATOM 1514 C C . THR A 1 194 ? 6.969 7.014 -31.084 1.00 40.38 194 THR A C 1
ATOM 1516 O O . THR A 1 194 ? 7.831 7.518 -31.805 1.00 40.38 194 THR A O 1
ATOM 1519 N N . ALA A 1 195 ? 6.048 6.187 -31.567 1.00 44.72 195 ALA A N 1
ATOM 1520 C CA . ALA A 1 195 ? 5.911 5.911 -32.995 1.00 44.72 195 ALA A CA 1
ATOM 1521 C C . ALA A 1 195 ? 5.854 7.211 -33.843 1.00 44.72 195 ALA A C 1
ATOM 1523 O O . ALA A 1 195 ? 6.196 7.200 -35.020 1.00 44.72 195 ALA A O 1
ATOM 1524 N N . ALA A 1 196 ? 5.531 8.356 -33.226 1.00 42.94 196 ALA A N 1
ATOM 1525 C CA . ALA A 1 196 ? 5.657 9.702 -33.782 1.00 42.94 196 ALA A CA 1
ATOM 1526 C C . ALA A 1 196 ? 7.107 10.165 -34.082 1.00 42.94 196 ALA A C 1
ATOM 1528 O O . ALA A 1 196 ? 7.333 10.817 -35.097 1.00 42.94 196 ALA A O 1
ATOM 1529 N N . ALA A 1 197 ? 8.107 9.806 -33.267 1.00 41.81 197 ALA A N 1
ATOM 1530 C CA . ALA A 1 197 ? 9.526 10.066 -33.543 1.00 41.81 197 ALA A CA 1
ATOM 1531 C C . ALA A 1 197 ? 10.099 9.121 -34.618 1.00 41.81 197 ALA A C 1
ATOM 1533 O O . ALA A 1 197 ? 10.950 9.536 -35.397 1.00 41.81 197 ALA A O 1
ATOM 1534 N N . MET A 1 198 ? 9.589 7.886 -34.718 1.00 43.91 198 MET A N 1
ATOM 1535 C CA . MET A 1 198 ? 9.887 6.985 -35.847 1.00 43.91 198 MET A CA 1
ATOM 1536 C C . MET A 1 198 ? 9.286 7.491 -37.166 1.00 43.91 198 MET A C 1
ATOM 1538 O O . MET A 1 198 ? 9.904 7.341 -38.212 1.00 43.91 198 MET A O 1
ATOM 1542 N N . ARG A 1 199 ? 8.118 8.146 -37.131 1.00 42.38 199 ARG A N 1
ATOM 1543 C CA . ARG A 1 199 ? 7.509 8.760 -38.324 1.00 42.38 199 ARG A CA 1
ATOM 1544 C C . ARG A 1 199 ? 8.204 10.054 -38.770 1.00 42.38 199 ARG A C 1
ATOM 1546 O O . ARG A 1 199 ? 8.162 10.363 -39.954 1.00 42.38 199 ARG A O 1
ATOM 1553 N N . ARG A 1 200 ? 8.879 10.783 -37.868 1.00 38.50 200 ARG A N 1
ATOM 1554 C CA . ARG A 1 200 ? 9.630 12.015 -38.200 1.00 38.50 200 ARG A CA 1
ATOM 1555 C C . ARG A 1 200 ? 11.052 11.794 -38.730 1.00 38.50 200 ARG A C 1
ATOM 1557 O O . ARG A 1 200 ? 11.663 12.751 -39.184 1.00 38.50 200 ARG A O 1
ATOM 1564 N N . ARG A 1 201 ? 11.567 10.563 -38.741 1.00 41.97 201 ARG A N 1
ATOM 1565 C CA . ARG A 1 201 ? 12.773 10.200 -39.500 1.00 41.97 201 ARG A CA 1
ATOM 1566 C C . ARG A 1 201 ? 12.466 9.043 -40.438 1.00 41.97 201 ARG A C 1
ATOM 1568 O O . ARG A 1 201 ? 13.030 7.961 -40.332 1.00 41.97 201 ARG A O 1
ATOM 1575 N N . LYS A 1 202 ? 11.639 9.326 -41.441 1.00 43.84 202 LYS A N 1
ATOM 1576 C CA . LYS A 1 202 ? 11.873 8.768 -42.775 1.00 43.84 202 LYS A CA 1
ATOM 1577 C C . LYS A 1 202 ? 13.082 9.511 -43.377 1.00 43.84 202 LYS A C 1
ATOM 1579 O O . LYS A 1 202 ? 12.970 10.148 -44.410 1.00 43.84 202 LYS A O 1
ATOM 1584 N N . GLU A 1 203 ? 14.203 9.530 -42.648 1.00 51.34 203 GLU A N 1
ATOM 1585 C CA . GLU A 1 203 ? 15.486 9.886 -43.241 1.00 51.34 203 GLU A CA 1
ATOM 1586 C C . GLU A 1 203 ? 15.744 8.770 -44.249 1.00 51.34 203 GLU A C 1
ATOM 1588 O O . GLU A 1 203 ? 15.699 7.582 -43.913 1.00 51.34 203 GLU A O 1
ATOM 1593 N N . GLU A 1 204 ? 15.887 9.133 -45.513 1.00 59.25 204 GLU A N 1
ATOM 1594 C CA . GLU A 1 204 ? 16.428 8.206 -46.489 1.00 59.25 204 GLU A CA 1
ATOM 1595 C C . GLU A 1 204 ? 17.821 7.761 -46.007 1.00 59.25 204 GLU A C 1
ATOM 1597 O O . GLU A 1 204 ? 18.480 8.479 -45.245 1.00 59.25 204 GLU A O 1
ATOM 1602 N N . PRO A 1 205 ? 18.269 6.544 -46.348 1.00 67.19 205 PRO A N 1
ATOM 1603 C CA . PRO A 1 205 ? 19.609 6.093 -46.001 1.00 67.19 205 PRO A CA 1
ATOM 1604 C C . PRO A 1 205 ? 20.662 7.027 -46.625 1.00 67.19 205 PRO A C 1
ATOM 1606 O O . PRO A 1 205 ? 21.057 6.869 -47.778 1.00 67.19 205 PRO A O 1
ATOM 1609 N N . ASN A 1 206 ? 21.131 7.998 -45.840 1.00 71.75 206 ASN A N 1
ATOM 1610 C CA . ASN A 1 206 ? 22.026 9.065 -46.297 1.00 71.75 206 ASN A CA 1
ATOM 1611 C C . ASN A 1 206 ? 23.513 8.675 -46.241 1.00 71.75 206 ASN A C 1
ATOM 1613 O O . ASN A 1 206 ? 24.352 9.361 -46.823 1.00 71.75 206 ASN A O 1
ATOM 1617 N N . GLY A 1 207 ? 23.840 7.531 -45.626 1.00 77.62 207 GLY A N 1
ATOM 1618 C CA . GLY A 1 207 ? 25.221 7.119 -45.385 1.00 77.62 207 GLY A CA 1
ATOM 1619 C C . GLY A 1 207 ? 25.856 7.892 -44.222 1.00 77.62 207 GLY A C 1
ATOM 1620 O O . GLY A 1 207 ? 25.158 8.612 -43.510 1.00 77.62 207 GLY A O 1
ATOM 1621 N N . PRO A 1 208 ? 27.162 7.710 -43.977 1.00 80.75 208 PRO A N 1
ATOM 1622 C CA . PRO A 1 208 ? 27.892 8.421 -42.929 1.00 80.75 208 PRO A CA 1
ATOM 1623 C C . PRO A 1 208 ? 28.024 9.920 -43.239 1.00 80.75 208 PRO A C 1
ATOM 1625 O O . PRO A 1 208 ? 28.376 10.301 -44.356 1.00 80.75 208 PRO A O 1
ATOM 1628 N N . ASP A 1 209 ? 27.798 10.765 -42.232 1.00 80.00 209 ASP A N 1
ATOM 1629 C CA . ASP A 1 209 ? 28.069 12.201 -42.319 1.00 80.00 209 ASP A CA 1
ATOM 1630 C C . ASP A 1 209 ? 29.558 12.469 -42.068 1.00 80.00 209 ASP A C 1
ATOM 1632 O O . ASP A 1 209 ? 30.019 12.522 -40.928 1.00 80.00 209 ASP A O 1
ATOM 1636 N N . PHE A 1 210 ? 30.320 12.619 -43.150 1.00 78.19 210 PHE A N 1
ATOM 1637 C CA . PHE A 1 210 ? 31.756 12.884 -43.079 1.00 78.19 210 PHE A CA 1
ATOM 1638 C C . PHE A 1 210 ? 32.097 14.268 -42.514 1.00 78.19 210 PHE A C 1
ATOM 1640 O O . PHE A 1 210 ? 33.217 14.445 -42.043 1.00 78.19 210 PHE A O 1
ATOM 1647 N N . ASN A 1 211 ? 31.167 15.229 -42.529 1.00 76.06 211 ASN A N 1
ATOM 1648 C CA . ASN A 1 211 ? 31.409 16.568 -41.983 1.00 76.06 211 ASN A CA 1
ATOM 1649 C C . ASN A 1 211 ? 31.379 16.560 -40.448 1.00 76.06 211 ASN A C 1
ATOM 1651 O O . ASN A 1 211 ? 32.042 17.374 -39.811 1.00 76.06 211 ASN A O 1
ATOM 1655 N N . ALA A 1 212 ? 30.646 15.614 -39.855 1.00 74.44 212 ALA A N 1
ATOM 1656 C CA . ALA A 1 212 ? 30.593 15.402 -38.412 1.00 74.44 212 ALA A CA 1
ATOM 1657 C C . ALA A 1 212 ? 31.759 14.542 -37.874 1.00 74.44 212 ALA A C 1
ATOM 1659 O O . ALA A 1 212 ? 31.866 14.348 -36.662 1.00 74.44 212 ALA A O 1
ATOM 1660 N N . MET A 1 213 ? 32.627 14.008 -38.745 1.00 80.69 213 MET A N 1
ATOM 1661 C CA . MET A 1 213 ? 33.747 13.143 -38.358 1.00 80.69 213 MET A CA 1
ATOM 1662 C C . MET A 1 213 ? 35.069 13.921 -38.305 1.00 80.69 213 MET A C 1
ATOM 1664 O O . MET A 1 213 ? 35.383 14.662 -39.235 1.00 80.69 213 MET A O 1
ATOM 1668 N N . PRO A 1 214 ? 35.924 13.703 -37.286 1.00 83.44 214 PRO A N 1
ATOM 1669 C CA . PRO A 1 214 ? 37.285 14.225 -37.293 1.00 83.44 214 PRO A CA 1
ATOM 1670 C C . PRO A 1 214 ? 38.057 13.720 -38.517 1.00 83.44 214 PRO A C 1
ATOM 1672 O O . PRO A 1 214 ? 37.975 12.535 -38.851 1.00 83.44 214 PRO A O 1
ATOM 1675 N N . LEU A 1 215 ? 38.870 14.590 -39.128 1.00 84.50 215 LEU A N 1
ATOM 1676 C CA . LEU A 1 215 ? 39.587 14.335 -40.388 1.00 84.50 215 LEU A CA 1
ATOM 1677 C C . LEU A 1 215 ? 40.312 12.977 -40.418 1.00 84.50 215 LEU A C 1
ATOM 1679 O O . LEU A 1 215 ? 40.203 12.225 -41.384 1.00 84.50 215 LEU A O 1
ATOM 1683 N N . LYS A 1 216 ? 40.992 12.629 -39.321 1.00 83.69 216 LYS A N 1
ATOM 1684 C CA . LYS A 1 216 ? 41.697 11.349 -39.155 1.00 83.69 216 LYS A CA 1
ATOM 1685 C C . LYS A 1 216 ? 40.770 10.137 -39.301 1.00 83.69 216 LYS A C 1
ATOM 1687 O O . LYS A 1 216 ? 41.127 9.162 -39.952 1.00 83.69 216 LYS A O 1
ATOM 1692 N N . HIS A 1 217 ? 39.586 10.185 -38.699 1.00 84.62 217 HIS A N 1
ATOM 1693 C CA . HIS A 1 217 ? 38.625 9.085 -38.760 1.00 84.62 217 HIS A CA 1
ATOM 1694 C C . HIS A 1 217 ? 37.922 9.034 -40.112 1.00 84.62 217 HIS A C 1
ATOM 1696 O O . HIS A 1 217 ? 37.699 7.943 -40.623 1.00 84.62 217 HIS A O 1
ATOM 1702 N N . ALA A 1 218 ? 37.646 10.190 -40.722 1.00 85.75 218 ALA A N 1
ATOM 1703 C CA . ALA A 1 218 ? 37.121 10.254 -42.081 1.00 85.75 218 ALA A CA 1
ATOM 1704 C C . ALA A 1 218 ? 38.089 9.617 -43.097 1.00 85.75 218 ALA A C 1
ATOM 1706 O O . ALA A 1 218 ? 37.640 8.876 -43.970 1.00 85.75 218 ALA A O 1
ATOM 1707 N N . ALA A 1 219 ? 39.402 9.841 -42.951 1.00 86.56 219 ALA A N 1
ATOM 1708 C CA . ALA A 1 219 ? 40.430 9.215 -43.786 1.00 86.56 219 ALA A CA 1
ATOM 1709 C C . ALA A 1 219 ? 40.447 7.684 -43.633 1.00 86.56 219 ALA A C 1
ATOM 1711 O O . ALA A 1 219 ? 40.295 6.975 -44.624 1.00 86.56 219 ALA A O 1
ATOM 1712 N N . ILE A 1 220 ? 40.512 7.179 -42.392 1.00 87.31 220 ILE A N 1
ATOM 1713 C CA . ILE A 1 220 ? 40.441 5.734 -42.092 1.00 87.31 220 ILE A CA 1
ATOM 1714 C C . ILE A 1 220 ? 39.166 5.118 -42.682 1.00 87.31 220 ILE A C 1
ATOM 1716 O O . ILE A 1 220 ? 39.195 4.051 -43.290 1.00 87.31 220 ILE A O 1
ATOM 1720 N N . PHE A 1 221 ? 38.032 5.793 -42.496 1.00 90.44 221 PHE A N 1
ATOM 1721 C CA . PHE A 1 221 ? 36.735 5.315 -42.949 1.00 90.44 221 PHE A CA 1
ATOM 1722 C C . PHE A 1 221 ? 36.674 5.209 -44.480 1.00 90.44 221 PHE A C 1
ATOM 1724 O O . PHE A 1 221 ? 36.198 4.197 -44.996 1.00 90.44 221 PHE A O 1
ATOM 1731 N N . ARG A 1 222 ? 37.162 6.226 -45.206 1.00 89.50 222 ARG A N 1
ATOM 1732 C CA . ARG A 1 222 ? 37.223 6.216 -46.678 1.00 89.50 222 ARG A CA 1
ATOM 1733 C C . ARG A 1 222 ? 38.141 5.117 -47.191 1.00 89.50 222 ARG A C 1
ATOM 1735 O O . ARG A 1 222 ? 37.704 4.305 -47.992 1.00 89.50 222 ARG A O 1
ATOM 1742 N N . GLU A 1 223 ? 39.342 5.011 -46.639 1.00 90.81 223 GLU A N 1
ATOM 1743 C CA . GLU A 1 223 ? 40.318 4.013 -47.074 1.00 90.81 223 GLU A CA 1
ATOM 1744 C C . GLU A 1 223 ? 39.845 2.571 -46.835 1.00 90.81 223 GLU A C 1
ATOM 1746 O O . GLU A 1 223 ? 40.103 1.677 -47.639 1.00 90.81 223 GLU A O 1
ATOM 1751 N N . LEU A 1 224 ? 39.092 2.327 -45.757 1.00 89.94 224 LEU A N 1
ATOM 1752 C CA . LEU A 1 224 ? 38.423 1.042 -45.545 1.00 89.94 224 LEU A CA 1
ATOM 1753 C C . LEU A 1 224 ? 37.313 0.791 -46.559 1.00 89.94 224 LEU A C 1
ATOM 1755 O O . LEU A 1 224 ? 37.148 -0.344 -46.996 1.00 89.94 224 LEU A O 1
ATOM 1759 N N . CYS A 1 225 ? 36.533 1.815 -46.909 1.00 90.75 225 CYS A N 1
ATOM 1760 C CA . CYS A 1 225 ? 35.500 1.679 -47.930 1.00 90.75 225 CYS A CA 1
ATOM 1761 C C . CYS A 1 225 ? 36.123 1.320 -49.282 1.00 90.75 225 CYS A C 1
ATOM 1763 O O . CYS A 1 225 ? 35.681 0.355 -49.904 1.00 90.75 225 CYS A O 1
ATOM 1765 N N . ASP A 1 226 ? 37.179 2.027 -49.681 1.00 90.69 226 ASP A N 1
ATOM 1766 C CA . ASP A 1 226 ? 37.891 1.794 -50.938 1.00 90.69 226 ASP A CA 1
ATOM 1767 C C . ASP A 1 226 ? 38.486 0.380 -50.970 1.00 90.69 226 ASP A C 1
ATOM 1769 O O . ASP A 1 226 ? 38.195 -0.390 -51.883 1.00 90.69 226 ASP A O 1
ATOM 1773 N N . PHE A 1 227 ? 39.175 -0.033 -49.900 1.00 91.25 227 PHE A N 1
ATOM 1774 C CA . PHE A 1 227 ? 39.705 -1.393 -49.755 1.00 91.25 227 PHE A CA 1
ATOM 1775 C C . PHE A 1 227 ? 38.626 -2.486 -49.889 1.00 91.25 227 PHE A C 1
ATOM 1777 O O . PHE A 1 227 ? 38.843 -3.523 -50.519 1.00 91.25 227 PHE A O 1
ATOM 1784 N N . MET A 1 228 ? 37.444 -2.280 -49.297 1.00 88.94 228 MET A N 1
ATOM 1785 C CA . MET A 1 228 ? 36.339 -3.245 -49.381 1.00 88.94 228 MET A CA 1
ATOM 1786 C C . MET A 1 228 ? 35.771 -3.332 -50.801 1.00 88.94 228 MET A C 1
ATOM 1788 O O . MET A 1 228 ? 35.453 -4.429 -51.268 1.00 88.94 228 MET A O 1
ATOM 1792 N N . VAL A 1 229 ? 35.652 -2.195 -51.491 1.00 88.00 229 VAL A N 1
ATOM 1793 C CA . VAL A 1 229 ? 35.177 -2.131 -52.879 1.00 88.00 229 VAL A CA 1
ATOM 1794 C C . VAL A 1 229 ? 36.186 -2.782 -53.827 1.00 88.00 229 VAL A C 1
ATOM 1796 O O . VAL A 1 229 ? 35.791 -3.616 -54.641 1.00 88.00 229 VAL A O 1
ATOM 1799 N N . GLU A 1 230 ? 37.482 -2.502 -53.670 1.00 84.94 230 GLU A N 1
ATOM 1800 C CA . GLU A 1 230 ? 38.569 -3.172 -54.401 1.00 84.94 230 GLU A CA 1
ATOM 1801 C C . GLU A 1 230 ? 38.566 -4.692 -54.175 1.00 84.94 230 GLU A C 1
ATOM 1803 O O . GLU A 1 230 ? 38.791 -5.478 -55.098 1.00 84.94 230 GLU A O 1
ATOM 1808 N N . GLY A 1 231 ? 38.230 -5.126 -52.955 1.00 80.31 231 GLY A N 1
ATOM 1809 C CA . GLY A 1 231 ? 38.029 -6.531 -52.595 1.00 80.31 231 GLY A CA 1
ATOM 1810 C C . GLY A 1 231 ? 36.789 -7.190 -53.218 1.00 80.31 231 GLY A C 1
ATOM 1811 O O . GLY A 1 231 ? 36.572 -8.388 -53.017 1.00 80.31 231 GLY A O 1
ATOM 1812 N N . GLY A 1 232 ? 35.976 -6.446 -53.975 1.00 82.50 232 GLY A N 1
ATOM 1813 C CA . GLY A 1 232 ? 34.760 -6.928 -54.633 1.00 82.50 232 GLY A CA 1
ATOM 1814 C C . GLY A 1 232 ? 33.517 -6.939 -53.738 1.00 82.50 232 GLY A C 1
ATOM 1815 O O . GLY A 1 232 ? 32.557 -7.654 -54.038 1.00 82.50 232 GLY A O 1
ATOM 1816 N N . MET A 1 233 ? 33.521 -6.194 -52.628 1.00 88.88 233 MET A N 1
ATOM 1817 C CA . MET A 1 233 ? 32.345 -6.018 -51.772 1.00 88.88 233 MET A CA 1
ATOM 1818 C C . MET A 1 233 ? 31.487 -4.837 -52.242 1.00 88.88 233 MET A C 1
ATOM 1820 O O . MET A 1 233 ? 31.978 -3.864 -52.805 1.00 88.88 233 MET A O 1
ATOM 1824 N N . VAL A 1 234 ? 30.183 -4.905 -51.978 1.00 90.31 234 VAL A N 1
ATOM 1825 C CA . VAL A 1 234 ? 29.220 -3.851 -52.317 1.00 90.31 234 VAL A CA 1
ATOM 1826 C C . VAL A 1 234 ? 28.849 -3.075 -51.059 1.00 90.31 234 VAL A C 1
ATOM 1828 O O . VAL A 1 234 ? 28.308 -3.644 -50.109 1.00 90.31 234 VAL A O 1
ATOM 1831 N N . LEU A 1 235 ? 29.093 -1.766 -51.070 1.00 90.44 235 LEU A N 1
ATOM 1832 C CA . LEU A 1 235 ? 28.691 -0.853 -50.002 1.00 90.44 235 LEU A CA 1
ATOM 1833 C C . LEU A 1 235 ? 27.318 -0.250 -50.309 1.00 90.44 235 LEU A C 1
ATOM 1835 O O . LEU A 1 235 ? 27.097 0.313 -51.378 1.00 90.44 235 LEU A O 1
ATOM 1839 N N . LYS A 1 236 ? 26.385 -0.343 -49.359 1.00 88.88 236 LYS A N 1
ATOM 1840 C CA . LYS A 1 236 ? 25.069 0.305 -49.436 1.00 88.88 236 LYS A CA 1
ATOM 1841 C C . LYS A 1 236 ? 24.917 1.309 -48.307 1.00 88.88 236 LYS A C 1
ATOM 1843 O O . LYS A 1 236 ? 25.200 0.987 -47.151 1.00 88.88 236 LYS A O 1
ATOM 1848 N N . LYS A 1 237 ? 24.457 2.517 -48.639 1.00 85.75 237 LYS A N 1
ATOM 1849 C CA . LYS A 1 237 ? 24.144 3.549 -47.645 1.00 85.75 237 LYS A CA 1
ATOM 1850 C C . LYS A 1 237 ? 23.094 3.024 -46.669 1.00 85.75 237 LYS A C 1
ATOM 1852 O O . LYS A 1 237 ? 22.139 2.357 -47.063 1.00 85.75 237 LYS A O 1
ATOM 1857 N N . SER A 1 238 ? 23.294 3.328 -45.398 1.00 79.75 238 SER A N 1
ATOM 1858 C CA . SER A 1 238 ? 22.366 3.067 -44.305 1.00 79.75 238 SER A CA 1
ATOM 1859 C C . SER A 1 238 ? 22.358 4.289 -43.377 1.00 79.75 238 SER A C 1
ATOM 1861 O O . SER A 1 238 ? 22.983 5.309 -43.674 1.00 79.75 238 SER A O 1
ATOM 1863 N N . TYR A 1 239 ? 21.617 4.228 -42.277 1.00 77.69 239 TYR A N 1
ATOM 1864 C CA . TYR A 1 239 ? 21.491 5.328 -41.321 1.00 77.69 239 TYR A CA 1
ATOM 1865 C C . TYR A 1 239 ? 22.838 5.640 -40.652 1.00 77.69 239 TYR A C 1
ATOM 1867 O O . TYR A 1 239 ? 23.252 4.925 -39.742 1.00 77.69 239 TYR A O 1
ATOM 1875 N N . ASN A 1 240 ? 23.508 6.709 -41.100 1.00 76.69 240 ASN A N 1
ATOM 1876 C CA . ASN A 1 240 ? 24.819 7.164 -40.617 1.00 76.69 240 ASN A CA 1
ATOM 1877 C C . ASN A 1 240 ? 25.955 6.127 -40.733 1.00 76.69 240 ASN A C 1
ATOM 1879 O O . ASN A 1 240 ? 26.952 6.205 -40.017 1.00 76.69 240 ASN A O 1
ATOM 1883 N N . CYS A 1 241 ? 25.828 5.149 -41.631 1.00 86.19 241 CYS A N 1
ATOM 1884 C CA . CYS A 1 241 ? 26.808 4.077 -41.812 1.00 86.19 241 CYS A CA 1
ATOM 1885 C C . CYS A 1 241 ? 26.744 3.477 -43.226 1.00 86.19 241 CYS A C 1
ATOM 1887 O O . CYS A 1 241 ? 25.829 3.781 -44.000 1.00 86.19 241 CYS A O 1
ATOM 1889 N N . TYR A 1 242 ? 27.696 2.599 -43.561 1.00 90.44 242 TYR A N 1
ATOM 1890 C CA . TYR A 1 242 ? 27.590 1.728 -44.736 1.00 90.44 242 TYR A CA 1
ATOM 1891 C C . TYR A 1 242 ? 27.394 0.275 -44.321 1.00 90.44 242 TYR A C 1
ATOM 1893 O O . TYR A 1 242 ? 28.130 -0.267 -43.498 1.00 90.44 242 TYR A O 1
ATOM 1901 N N . ALA A 1 243 ? 26.419 -0.376 -44.947 1.00 90.00 243 ALA A N 1
ATOM 1902 C CA . ALA A 1 243 ? 26.276 -1.820 -44.912 1.00 90.00 243 ALA A CA 1
ATOM 1903 C C . ALA A 1 243 ? 27.128 -2.448 -46.024 1.00 90.00 243 ALA A C 1
ATOM 1905 O O . ALA A 1 243 ? 27.064 -2.024 -47.177 1.00 90.00 243 ALA A O 1
ATOM 1906 N N . ILE A 1 244 ? 27.911 -3.462 -45.670 1.00 91.31 244 ILE A N 1
ATOM 1907 C CA . ILE A 1 244 ? 28.881 -4.135 -46.535 1.00 91.31 244 ILE A CA 1
ATOM 1908 C C . ILE A 1 244 ? 28.317 -5.496 -46.934 1.00 91.31 244 ILE A C 1
ATOM 1910 O O . ILE A 1 244 ? 27.956 -6.301 -46.071 1.00 91.31 244 ILE A O 1
ATOM 1914 N N . TYR A 1 245 ? 28.266 -5.770 -48.234 1.00 88.56 245 TYR A N 1
ATOM 1915 C CA . TYR A 1 245 ? 27.723 -7.005 -48.792 1.00 88.56 245 TYR A CA 1
ATOM 1916 C C . TYR A 1 245 ? 28.738 -7.736 -49.663 1.00 88.56 245 TYR A C 1
ATOM 1918 O O . TYR A 1 245 ? 29.492 -7.124 -50.412 1.00 88.56 245 TYR A O 1
ATOM 1926 N N . VAL A 1 246 ? 28.681 -9.064 -49.628 1.00 86.19 246 VAL A N 1
ATOM 1927 C CA . VAL A 1 246 ? 29.348 -9.946 -50.588 1.00 86.19 246 VAL A CA 1
ATOM 1928 C C . VAL A 1 246 ? 28.251 -10.718 -51.317 1.00 86.19 246 VAL A C 1
ATOM 1930 O O . VAL A 1 246 ? 27.583 -11.580 -50.743 1.00 86.19 246 VAL A O 1
ATOM 1933 N N . GLY A 1 247 ? 27.985 -10.344 -52.571 1.00 81.75 247 GLY A N 1
ATOM 1934 C CA . GLY A 1 247 ? 26.810 -10.824 -53.302 1.00 81.75 247 GLY A CA 1
ATOM 1935 C C . GLY A 1 247 ? 25.504 -10.463 -52.579 1.00 81.75 247 GLY A C 1
ATOM 1936 O O . GLY A 1 247 ? 25.185 -9.288 -52.409 1.00 81.75 247 GLY A O 1
ATOM 1937 N N . LYS A 1 248 ? 24.742 -11.478 -52.150 1.00 79.31 248 LYS A N 1
ATOM 1938 C CA . LYS A 1 248 ? 23.487 -11.312 -51.388 1.00 79.31 248 LYS A CA 1
ATOM 1939 C C . LYS A 1 248 ? 23.669 -11.396 -49.864 1.00 79.31 248 LYS A C 1
ATOM 1941 O O . LYS A 1 248 ? 22.696 -11.237 -49.135 1.00 79.31 248 LYS A O 1
ATOM 1946 N N . VAL A 1 249 ? 24.881 -11.665 -49.377 1.00 83.00 249 VAL A N 1
ATOM 1947 C CA . VAL A 1 249 ? 25.159 -11.879 -47.949 1.00 83.00 249 VAL A CA 1
ATOM 1948 C C . VAL A 1 249 ? 25.697 -10.597 -47.325 1.00 83.00 249 VAL A C 1
ATOM 1950 O O . VAL A 1 249 ? 26.590 -9.960 -47.882 1.00 83.00 249 VAL A O 1
ATOM 1953 N N . MET A 1 250 ? 25.176 -10.217 -46.157 1.00 86.50 250 MET A N 1
ATOM 1954 C CA . MET A 1 250 ? 25.712 -9.093 -45.388 1.00 86.50 250 MET A CA 1
ATOM 1955 C C . MET A 1 250 ? 26.993 -9.520 -44.664 1.00 86.50 250 MET A C 1
ATOM 1957 O O . MET A 1 250 ? 26.955 -10.338 -43.741 1.00 86.50 250 MET A O 1
ATOM 1961 N N . PHE A 1 251 ? 28.117 -8.934 -45.072 1.00 88.31 251 PHE A N 1
ATOM 1962 C CA . PHE A 1 251 ? 29.416 -9.120 -44.431 1.00 88.31 251 PHE A CA 1
ATOM 1963 C C . PHE A 1 251 ? 29.484 -8.371 -43.098 1.00 88.31 251 PHE A C 1
ATOM 1965 O O . PHE A 1 251 ? 29.960 -8.902 -42.095 1.00 88.31 251 PHE A O 1
ATOM 1972 N N . GLY A 1 252 ? 28.967 -7.143 -43.064 1.00 89.19 252 GLY A N 1
ATOM 1973 C CA . GLY A 1 252 ? 28.992 -6.327 -41.861 1.00 89.19 252 GLY A CA 1
ATOM 1974 C C . GLY A 1 252 ? 28.498 -4.904 -42.072 1.00 89.19 252 GLY A C 1
ATOM 1975 O O . GLY A 1 252 ? 27.922 -4.580 -43.107 1.00 89.19 252 GLY A O 1
ATOM 1976 N N . ILE A 1 253 ? 28.735 -4.054 -41.079 1.00 90.69 253 ILE A N 1
ATOM 1977 C CA . ILE A 1 253 ? 28.464 -2.614 -41.128 1.00 90.69 253 ILE A CA 1
ATOM 1978 C C . ILE A 1 253 ? 29.732 -1.876 -40.712 1.00 90.69 253 ILE A C 1
ATOM 1980 O O . ILE A 1 253 ? 30.339 -2.239 -39.704 1.00 90.69 253 ILE A O 1
ATOM 1984 N N . ILE A 1 254 ? 30.104 -0.846 -41.468 1.00 91.06 254 ILE A N 1
ATOM 1985 C CA . ILE A 1 254 ? 31.114 0.130 -41.063 1.00 91.06 254 ILE A CA 1
ATOM 1986 C C . ILE A 1 254 ? 30.417 1.398 -40.579 1.00 91.06 254 ILE A C 1
ATOM 1988 O O . ILE A 1 254 ? 29.598 1.993 -41.283 1.00 91.06 254 ILE A O 1
ATOM 1992 N N . GLU A 1 255 ? 30.725 1.786 -39.352 1.00 89.69 255 GLU A N 1
ATOM 1993 C CA . GLU A 1 255 ? 30.149 2.937 -38.668 1.00 89.69 255 GLU A CA 1
ATOM 1994 C C . GLU A 1 255 ? 31.245 3.713 -37.935 1.00 89.69 255 GLU A C 1
ATOM 1996 O O . GLU A 1 255 ? 32.351 3.218 -37.709 1.00 89.69 255 GLU A O 1
ATOM 2001 N N . TYR A 1 256 ? 30.932 4.944 -37.565 1.00 82.12 256 TYR A N 1
ATOM 2002 C CA . TYR A 1 256 ? 31.784 5.773 -36.731 1.00 82.12 256 TYR A CA 1
ATOM 2003 C C . TYR A 1 256 ? 31.086 5.981 -35.388 1.00 82.12 256 TYR A C 1
ATOM 2005 O O . TYR A 1 256 ? 29.936 6.414 -35.344 1.00 82.12 256 TYR A O 1
ATOM 2013 N N . ASP A 1 257 ? 31.784 5.650 -34.307 1.00 76.06 257 ASP A N 1
ATOM 2014 C CA . ASP A 1 257 ? 31.455 6.113 -32.958 1.00 76.06 257 ASP A CA 1
ATOM 2015 C C . ASP A 1 257 ? 32.367 7.308 -32.654 1.00 76.06 257 ASP A C 1
ATOM 2017 O O . ASP A 1 257 ? 33.460 7.371 -33.213 1.00 76.06 257 ASP A O 1
ATOM 2021 N N . SER A 1 258 ? 31.970 8.232 -31.774 1.00 70.94 258 SER A N 1
ATOM 2022 C CA . SER A 1 258 ? 32.584 9.560 -31.541 1.00 70.94 258 SER A CA 1
ATOM 2023 C C . SER A 1 258 ? 34.111 9.585 -31.320 1.00 70.94 258 SER A C 1
ATOM 2025 O O . SER A 1 258 ? 34.722 10.650 -31.272 1.00 70.94 258 SER A O 1
ATOM 2027 N N . HIS A 1 259 ? 34.759 8.425 -31.192 1.00 74.62 259 HIS A N 1
ATOM 2028 C CA . HIS A 1 259 ? 36.190 8.261 -30.956 1.00 74.62 259 HIS A CA 1
ATOM 2029 C C . HIS A 1 259 ? 36.895 7.218 -31.844 1.00 74.62 259 HIS A C 1
ATOM 2031 O O . HIS A 1 259 ? 38.091 7.016 -31.665 1.00 74.62 259 HIS A O 1
ATOM 2037 N N . SER A 1 260 ? 36.204 6.499 -32.738 1.00 83.88 260 SER A N 1
ATOM 2038 C CA . SER A 1 260 ? 36.832 5.443 -33.555 1.00 83.88 260 SER A CA 1
ATOM 2039 C C . SER A 1 260 ? 35.949 4.965 -34.704 1.00 83.88 260 SER A C 1
ATOM 2041 O O . SER A 1 260 ? 34.723 4.980 -34.600 1.00 83.88 260 SER A O 1
ATOM 2043 N N . VAL A 1 261 ? 36.571 4.424 -35.753 1.00 86.50 261 VAL A N 1
ATOM 2044 C CA . VAL A 1 261 ? 35.858 3.676 -36.796 1.00 86.50 261 VAL A CA 1
ATOM 2045 C C . VAL A 1 261 ? 35.628 2.243 -36.311 1.00 86.50 261 VAL A C 1
ATOM 2047 O O . VAL A 1 261 ? 36.537 1.591 -35.792 1.00 86.50 261 VAL A O 1
ATOM 2050 N N . LEU A 1 262 ? 34.398 1.756 -36.448 1.00 89.69 262 LEU A N 1
ATOM 2051 C CA . LEU A 1 262 ? 33.973 0.428 -36.025 1.00 89.69 262 LEU A CA 1
ATOM 2052 C C . LEU A 1 262 ? 33.492 -0.369 -37.232 1.00 89.69 262 LEU A C 1
ATOM 2054 O O . LEU A 1 262 ? 32.681 0.103 -38.025 1.00 89.69 262 LEU A O 1
ATOM 2058 N N . ILE A 1 263 ? 33.938 -1.619 -37.323 1.00 89.62 263 ILE A N 1
ATOM 2059 C CA . ILE A 1 263 ? 33.389 -2.596 -38.259 1.00 89.62 263 ILE A CA 1
ATOM 2060 C C . ILE A 1 263 ? 32.717 -3.699 -37.453 1.00 89.62 263 ILE A C 1
ATOM 2062 O O . ILE A 1 263 ? 33.362 -4.440 -36.704 1.00 89.62 263 ILE A O 1
ATOM 2066 N N . ARG A 1 264 ? 31.403 -3.815 -37.625 1.00 88.19 264 ARG A N 1
ATOM 2067 C CA . ARG A 1 264 ? 30.591 -4.908 -37.094 1.00 88.19 264 ARG A CA 1
ATOM 2068 C C . ARG A 1 264 ? 30.528 -6.008 -38.138 1.00 88.19 264 ARG A C 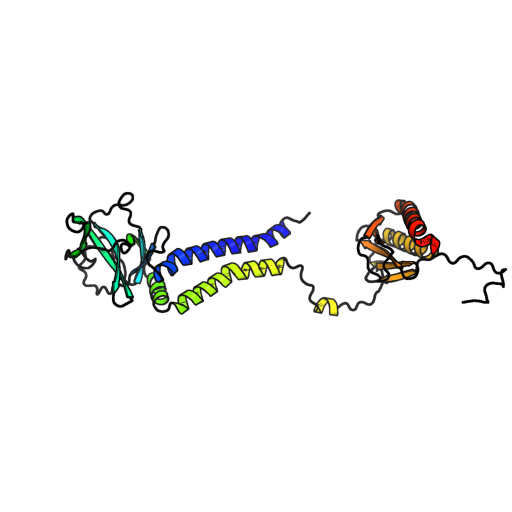1
ATOM 2070 O O . ARG A 1 264 ? 29.717 -5.935 -39.056 1.00 88.19 264 ARG A O 1
ATOM 2077 N N . VAL A 1 265 ? 31.384 -7.012 -38.008 1.00 87.19 265 VAL A N 1
ATOM 2078 C CA . VAL A 1 265 ? 31.413 -8.166 -38.913 1.00 87.19 265 VAL A CA 1
ATOM 2079 C C . VAL A 1 265 ? 30.397 -9.194 -38.438 1.00 87.19 265 VAL A C 1
ATOM 2081 O O . VAL A 1 265 ? 30.358 -9.533 -37.255 1.00 87.19 265 VAL A O 1
ATOM 2084 N N . ASN A 1 266 ? 29.572 -9.703 -39.344 1.00 84.00 266 ASN A N 1
ATOM 2085 C CA . ASN A 1 266 ? 28.604 -10.739 -39.017 1.00 84.00 266 ASN A CA 1
ATOM 2086 C C . ASN A 1 266 ? 29.325 -12.039 -38.604 1.00 84.00 266 ASN A C 1
ATOM 2088 O O . ASN A 1 266 ? 30.296 -12.438 -39.238 1.00 84.00 266 ASN A O 1
ATOM 2092 N N . LYS A 1 267 ? 28.885 -12.706 -37.531 1.00 78.75 267 LYS A N 1
ATOM 2093 C CA . LYS A 1 267 ? 29.431 -14.018 -37.128 1.00 78.75 267 LYS A CA 1
ATOM 2094 C C . LYS A 1 267 ? 28.748 -15.186 -37.834 1.00 78.75 267 LYS A C 1
ATOM 2096 O O . LYS A 1 267 ? 29.272 -16.292 -37.785 1.00 78.75 267 LYS A O 1
ATOM 2101 N N . ASN A 1 268 ? 27.586 -14.962 -38.451 1.00 76.62 268 ASN A N 1
ATOM 2102 C CA . ASN A 1 268 ? 26.883 -15.982 -39.217 1.00 76.62 268 ASN A CA 1
ATOM 2103 C C . ASN A 1 268 ? 26.553 -15.481 -40.630 1.00 76.62 268 ASN A C 1
ATOM 2105 O O . ASN A 1 268 ? 25.598 -14.732 -40.835 1.00 76.62 268 ASN A O 1
ATOM 2109 N N . PHE A 1 269 ? 27.328 -15.951 -41.605 1.00 78.25 269 PHE A N 1
ATOM 2110 C CA . PHE A 1 269 ? 27.187 -15.597 -43.017 1.00 78.25 269 PHE A CA 1
ATOM 2111 C C . PHE A 1 269 ? 26.172 -16.463 -43.785 1.00 78.25 269 PHE A C 1
ATOM 2113 O O . PHE A 1 269 ? 26.004 -16.272 -44.985 1.00 78.25 269 PHE A O 1
ATOM 2120 N N . SER A 1 270 ? 25.467 -17.394 -43.128 1.00 70.56 270 SER A N 1
ATOM 2121 C CA . SER A 1 270 ? 24.477 -18.264 -43.784 1.00 70.56 270 SER A CA 1
ATOM 2122 C C . SER A 1 270 ? 23.122 -17.588 -44.048 1.00 70.56 270 SER A C 1
ATOM 2124 O O . SER A 1 270 ? 22.224 -18.210 -44.614 1.00 70.56 270 SER A O 1
ATOM 2126 N N . ARG A 1 271 ? 22.930 -16.338 -43.602 1.00 65.44 271 ARG A N 1
ATOM 2127 C CA . ARG A 1 271 ? 21.657 -15.604 -43.690 1.00 65.44 271 ARG A CA 1
ATOM 2128 C C . ARG A 1 271 ? 21.668 -14.571 -44.818 1.00 65.44 271 ARG A C 1
ATOM 2130 O O . ARG A 1 271 ? 22.614 -13.800 -44.963 1.00 65.44 271 ARG A O 1
ATOM 2137 N N . TYR A 1 272 ? 20.559 -14.510 -45.555 1.00 68.62 272 TYR A N 1
ATOM 2138 C CA . TYR A 1 272 ? 20.331 -13.574 -46.667 1.00 68.62 272 TYR A CA 1
ATOM 2139 C C . TYR A 1 272 ? 19.360 -12.433 -46.322 1.00 68.62 272 TYR A C 1
ATOM 2141 O O . TYR A 1 272 ? 19.004 -11.638 -47.185 1.00 68.62 272 TYR A O 1
ATOM 2149 N N . ASP A 1 273 ? 18.911 -12.340 -45.068 1.00 65.25 273 ASP A N 1
ATOM 2150 C CA . ASP A 1 273 ? 17.890 -11.383 -44.622 1.00 65.25 273 ASP A CA 1
ATOM 2151 C C . ASP A 1 273 ? 18.439 -9.981 -44.304 1.00 65.25 273 ASP A C 1
ATOM 2153 O O . ASP A 1 273 ? 17.690 -9.109 -43.866 1.00 65.25 273 ASP A O 1
ATOM 2157 N N . GLY A 1 274 ? 19.739 -9.756 -44.524 1.00 62.22 274 GLY A N 1
ATOM 2158 C CA . GLY A 1 274 ? 20.373 -8.445 -44.378 1.00 62.22 274 GLY A CA 1
ATOM 2159 C C . GLY A 1 274 ? 20.403 -7.921 -42.939 1.00 62.22 274 GLY A C 1
ATOM 2160 O O . GLY A 1 274 ? 20.432 -6.709 -42.740 1.00 62.22 274 GLY A O 1
ATOM 2161 N N . LYS A 1 275 ? 20.369 -8.804 -41.932 1.00 67.69 275 LYS A N 1
ATOM 2162 C CA . LYS A 1 275 ? 20.416 -8.428 -40.511 1.00 67.69 275 LYS A CA 1
ATOM 2163 C C . LYS A 1 275 ? 21.695 -8.923 -39.839 1.00 67.69 275 LYS A C 1
ATOM 2165 O O . LYS A 1 275 ? 22.144 -10.041 -40.074 1.00 67.69 275 LYS A O 1
ATOM 2170 N N . ILE A 1 276 ? 22.240 -8.101 -38.941 1.00 65.94 276 ILE A N 1
ATOM 2171 C CA . ILE A 1 276 ? 23.313 -8.499 -38.023 1.00 65.94 276 ILE A CA 1
ATOM 2172 C C . ILE A 1 276 ? 22.677 -9.066 -36.750 1.00 65.94 276 ILE A C 1
ATOM 2174 O O . ILE A 1 276 ? 21.980 -8.347 -36.041 1.00 65.94 276 ILE A O 1
ATOM 2178 N N . ASP A 1 277 ? 22.931 -10.340 -36.458 1.00 57.38 277 ASP A N 1
ATOM 2179 C CA . ASP A 1 277 ? 22.403 -11.039 -35.274 1.00 57.38 277 ASP A CA 1
ATOM 2180 C C . ASP A 1 277 ? 23.446 -11.088 -34.140 1.00 57.38 277 ASP A C 1
ATOM 2182 O O . ASP A 1 277 ? 23.237 -10.590 -33.035 1.00 57.38 277 ASP A O 1
ATOM 2186 N N . ARG A 1 278 ? 24.648 -11.594 -34.448 1.00 60.88 278 ARG A N 1
ATOM 2187 C CA . ARG A 1 278 ? 25.803 -11.625 -33.539 1.00 60.88 278 ARG A CA 1
ATOM 2188 C C . ARG A 1 278 ? 27.013 -11.073 -34.281 1.00 60.88 278 ARG A C 1
ATOM 2190 O O . ARG A 1 278 ? 27.490 -11.715 -35.210 1.00 60.88 278 ARG A O 1
ATOM 2197 N N . ALA A 1 279 ? 27.507 -9.897 -33.895 1.00 68.44 279 ALA A N 1
ATOM 2198 C CA . ALA A 1 279 ? 28.668 -9.282 -34.540 1.00 68.44 279 ALA A CA 1
ATOM 2199 C C . ALA A 1 279 ? 29.972 -9.542 -33.779 1.00 68.44 279 ALA A C 1
ATOM 2201 O O . ALA A 1 279 ? 30.011 -9.553 -32.546 1.00 68.44 279 ALA A O 1
ATOM 2202 N N . GLY A 1 280 ? 31.053 -9.754 -34.525 1.00 75.69 280 GLY A N 1
ATOM 2203 C CA . GLY A 1 280 ? 32.407 -9.469 -34.067 1.00 75.69 280 GLY A CA 1
ATOM 2204 C C . GLY A 1 280 ? 32.713 -7.994 -34.313 1.00 75.69 280 GLY A C 1
ATOM 2205 O O . GLY A 1 280 ? 32.295 -7.441 -35.328 1.00 75.69 280 GLY A O 1
ATOM 2206 N N . TYR A 1 281 ? 33.424 -7.359 -33.387 1.00 84.38 281 TYR A N 1
ATOM 2207 C CA . TYR A 1 281 ? 33.786 -5.948 -33.496 1.00 84.38 281 TYR A CA 1
ATOM 2208 C C . TYR A 1 281 ? 35.265 -5.826 -33.842 1.00 84.38 281 TYR A C 1
ATOM 2210 O O . TYR A 1 281 ? 36.114 -6.434 -33.186 1.00 84.38 281 TYR A O 1
ATOM 2218 N N . ILE A 1 282 ? 35.566 -5.027 -34.861 1.00 85.31 282 ILE A N 1
ATOM 2219 C CA . ILE A 1 282 ? 36.916 -4.547 -35.141 1.00 85.31 282 ILE A CA 1
ATOM 2220 C C . ILE A 1 282 ? 36.883 -3.036 -34.933 1.00 85.31 282 ILE A C 1
ATOM 2222 O O . ILE A 1 282 ? 36.148 -2.333 -35.623 1.00 85.31 282 ILE A O 1
ATOM 2226 N N . ARG A 1 283 ? 37.623 -2.554 -33.933 1.00 87.06 283 ARG A N 1
ATOM 2227 C CA . ARG A 1 283 ? 37.717 -1.134 -33.594 1.00 87.06 283 ARG A CA 1
ATOM 2228 C C . ARG A 1 283 ? 39.044 -0.586 -34.084 1.00 87.06 283 ARG A C 1
ATOM 2230 O O . ARG A 1 283 ? 40.076 -1.192 -33.822 1.00 87.06 283 ARG A O 1
ATOM 2237 N N . ILE A 1 284 ? 38.988 0.559 -34.752 1.00 86.94 284 ILE A N 1
ATOM 2238 C CA . ILE A 1 284 ? 40.138 1.220 -35.361 1.00 86.94 284 ILE A CA 1
ATOM 2239 C C . ILE A 1 284 ? 40.167 2.646 -34.823 1.00 86.94 284 ILE A C 1
ATOM 2241 O O . ILE A 1 284 ? 39.366 3.502 -35.213 1.00 86.94 284 ILE A O 1
ATOM 2245 N N . SER A 1 285 ? 41.056 2.874 -33.863 1.00 81.06 285 SER A N 1
ATOM 2246 C CA . SER A 1 285 ? 41.222 4.181 -33.216 1.00 81.06 285 SER A CA 1
ATOM 2247 C C . SER A 1 285 ? 42.339 4.997 -33.875 1.00 81.06 285 SER A C 1
ATOM 2249 O O . SER A 1 285 ? 42.327 6.227 -33.835 1.00 81.06 285 SER A O 1
ATOM 2251 N N . ASN A 1 286 ? 43.307 4.322 -34.505 1.00 82.69 286 ASN A N 1
ATOM 2252 C CA . ASN A 1 286 ? 44.472 4.937 -35.124 1.00 82.69 286 ASN A CA 1
ATOM 2253 C C . ASN A 1 286 ? 44.706 4.417 -36.543 1.00 82.69 286 ASN A C 1
ATOM 2255 O O . ASN A 1 286 ? 44.362 3.287 -36.875 1.00 82.69 286 ASN A O 1
ATOM 2259 N N . PHE A 1 287 ? 45.335 5.256 -37.368 1.00 81.12 287 PHE A N 1
ATOM 2260 C CA . PHE A 1 287 ? 45.691 4.912 -38.744 1.00 81.12 287 PHE A CA 1
ATOM 2261 C C . PHE A 1 287 ? 46.739 3.786 -38.802 1.00 81.12 287 PHE A C 1
ATOM 2263 O O . PHE A 1 287 ? 46.709 2.968 -39.708 1.00 81.12 287 PHE A O 1
ATOM 2270 N N . SER A 1 288 ? 47.601 3.675 -37.785 1.00 81.56 288 SER A N 1
ATOM 2271 C CA . SER A 1 288 ? 48.570 2.577 -37.628 1.00 81.56 288 SER A CA 1
ATOM 2272 C C . SER A 1 288 ? 47.932 1.186 -37.606 1.00 81.56 288 SER A C 1
ATOM 2274 O O . SER A 1 288 ? 48.555 0.211 -38.011 1.00 81.56 288 SER A O 1
ATOM 2276 N N . ASP A 1 289 ? 46.685 1.084 -37.141 1.00 84.06 289 ASP A N 1
ATOM 2277 C CA . ASP A 1 289 ? 45.997 -0.199 -36.965 1.00 84.06 289 ASP A CA 1
ATOM 2278 C C . ASP A 1 289 ? 45.287 -0.640 -38.256 1.00 84.06 289 ASP A C 1
ATOM 2280 O O . ASP A 1 289 ? 44.683 -1.719 -38.321 1.00 84.06 289 ASP A O 1
ATOM 2284 N N . LEU A 1 290 ? 45.324 0.209 -39.287 1.00 86.88 290 LEU A N 1
ATOM 2285 C CA . LEU A 1 290 ? 44.562 0.044 -40.511 1.00 86.88 290 LEU A CA 1
ATOM 2286 C C . LEU A 1 290 ? 45.053 -1.149 -41.333 1.00 86.88 290 LEU A C 1
ATOM 2288 O O . LEU A 1 290 ? 44.233 -1.966 -41.747 1.00 86.88 290 LEU A O 1
ATOM 2292 N N . ASP A 1 291 ? 46.364 -1.315 -41.498 1.00 86.88 291 ASP A N 1
ATOM 2293 C CA . ASP A 1 291 ? 46.928 -2.422 -42.281 1.00 86.88 291 ASP A CA 1
ATOM 2294 C C . ASP A 1 291 ? 46.643 -3.782 -41.641 1.00 86.88 291 ASP A C 1
ATOM 2296 O O . ASP A 1 291 ? 46.175 -4.713 -42.304 1.00 86.88 291 ASP A O 1
ATOM 2300 N N . TYR A 1 292 ? 46.813 -3.880 -40.319 1.00 87.62 292 TYR A N 1
ATOM 2301 C CA . TYR A 1 292 ? 46.427 -5.074 -39.569 1.00 87.62 292 TYR A CA 1
ATOM 2302 C C . TYR A 1 292 ? 44.927 -5.365 -39.713 1.00 87.62 292 TYR A C 1
ATOM 2304 O O . TYR A 1 292 ? 44.506 -6.512 -39.898 1.00 87.62 292 TYR A O 1
ATOM 2312 N N . THR A 1 293 ? 44.100 -4.319 -39.683 1.00 87.38 293 THR A N 1
ATOM 2313 C CA . THR A 1 293 ? 42.655 -4.453 -39.860 1.00 87.38 293 THR A CA 1
ATOM 2314 C C . THR A 1 293 ? 42.297 -4.943 -41.262 1.00 87.38 293 THR A C 1
ATOM 2316 O O . THR A 1 293 ? 41.504 -5.881 -41.383 1.00 87.38 293 THR A O 1
ATOM 2319 N N . LYS A 1 294 ? 42.911 -4.393 -42.316 1.00 90.06 294 LYS A N 1
ATOM 2320 C CA . LYS A 1 294 ? 42.740 -4.849 -43.705 1.00 90.06 294 LYS A CA 1
ATOM 2321 C C . LYS A 1 294 ? 43.114 -6.323 -43.857 1.00 90.06 294 LYS A C 1
ATOM 2323 O O . LYS A 1 294 ? 42.345 -7.091 -44.437 1.00 90.06 294 LYS A O 1
ATOM 2328 N N . LEU A 1 295 ? 44.231 -6.756 -43.266 1.00 88.75 295 LEU A N 1
ATOM 2329 C CA . LEU A 1 295 ? 44.641 -8.166 -43.255 1.00 88.75 295 LEU A CA 1
ATOM 2330 C C . LEU A 1 295 ? 43.603 -9.059 -42.567 1.00 88.75 295 LEU A C 1
ATOM 2332 O O . LEU A 1 295 ? 43.246 -10.118 -43.089 1.00 88.75 295 LEU A O 1
ATOM 2336 N N . ARG A 1 296 ? 43.063 -8.621 -41.425 1.00 87.25 296 ARG A N 1
ATOM 2337 C CA . ARG A 1 296 ? 42.025 -9.357 -40.693 1.00 87.25 296 ARG A CA 1
ATOM 2338 C C . ARG A 1 296 ? 40.726 -9.471 -41.491 1.00 87.25 296 ARG A C 1
ATOM 2340 O O . ARG A 1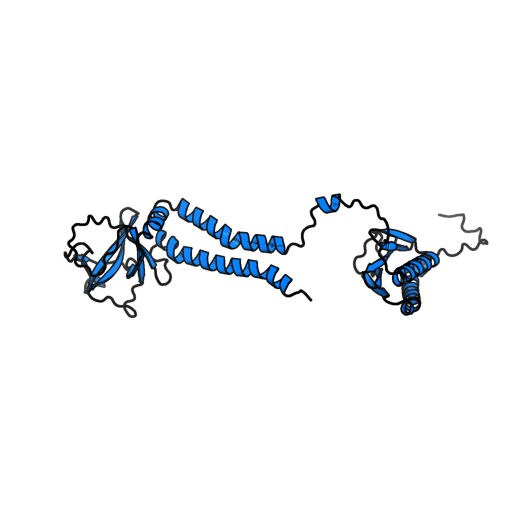 296 ? 40.148 -10.555 -41.552 1.00 87.25 296 ARG A O 1
ATOM 2347 N N . ILE A 1 297 ? 40.284 -8.389 -42.128 1.00 87.75 297 ILE A N 1
ATOM 2348 C CA . ILE A 1 297 ? 39.119 -8.386 -43.023 1.00 87.75 297 ILE A CA 1
ATOM 2349 C C . ILE A 1 297 ? 39.343 -9.350 -44.188 1.00 87.75 297 ILE A C 1
ATOM 2351 O O . ILE A 1 297 ? 38.474 -10.171 -44.469 1.00 87.75 297 ILE A O 1
ATOM 2355 N N . ASN A 1 298 ? 40.513 -9.292 -44.828 1.00 87.25 298 ASN A N 1
ATOM 2356 C CA . ASN A 1 298 ? 40.858 -10.158 -45.952 1.00 87.25 298 ASN A CA 1
ATOM 2357 C C . ASN A 1 298 ? 40.894 -11.636 -45.536 1.00 87.25 298 ASN A C 1
ATOM 2359 O O . ASN A 1 298 ? 40.411 -12.501 -46.260 1.00 87.25 298 ASN A O 1
ATOM 2363 N N . SER A 1 299 ? 41.413 -11.941 -44.345 1.00 85.62 299 SER A N 1
ATOM 2364 C CA . SER A 1 299 ? 41.398 -13.295 -43.782 1.00 85.62 299 SER A CA 1
ATOM 2365 C C . SER A 1 299 ? 39.968 -13.821 -43.607 1.00 85.62 299 SER A C 1
ATOM 2367 O O . SER A 1 299 ? 39.652 -14.909 -44.089 1.00 85.62 299 SER A O 1
ATOM 2369 N N . ILE A 1 300 ? 39.065 -13.020 -43.024 1.00 86.31 300 ILE A N 1
ATOM 2370 C CA . ILE A 1 300 ? 37.645 -13.384 -42.871 1.00 86.31 300 ILE A CA 1
ATOM 2371 C C . ILE A 1 300 ? 36.980 -13.540 -44.244 1.00 86.31 300 ILE A C 1
ATOM 2373 O O . ILE A 1 300 ? 36.312 -14.539 -44.503 1.00 86.31 300 ILE A O 1
ATOM 2377 N N . TYR A 1 301 ? 37.189 -12.585 -45.150 1.00 85.38 301 TYR A N 1
ATOM 2378 C CA . TYR A 1 301 ? 36.650 -12.657 -46.503 1.00 85.38 301 TYR A CA 1
ATOM 2379 C C . TYR A 1 301 ? 37.103 -13.936 -47.216 1.00 85.38 301 TYR A C 1
ATOM 2381 O O . TYR A 1 301 ? 36.288 -14.654 -47.791 1.00 85.38 301 TYR A O 1
ATOM 2389 N N . ASN A 1 302 ? 38.385 -14.287 -47.123 1.00 82.94 302 ASN A N 1
ATOM 2390 C CA . ASN A 1 302 ? 38.906 -15.482 -47.770 1.00 82.94 302 ASN A CA 1
ATOM 2391 C C . ASN A 1 302 ? 38.422 -16.781 -47.114 1.00 82.94 302 ASN A C 1
ATOM 2393 O O . ASN A 1 302 ? 38.157 -17.748 -47.825 1.00 82.94 302 ASN A O 1
ATOM 2397 N N . ALA A 1 303 ? 38.284 -16.814 -45.789 1.00 82.44 303 ALA A N 1
ATOM 2398 C CA . ALA A 1 303 ? 37.811 -17.997 -45.078 1.00 82.44 303 ALA A CA 1
ATOM 2399 C C . ALA A 1 303 ? 36.364 -18.359 -45.449 1.00 82.44 303 ALA A C 1
ATOM 2401 O O . ALA A 1 303 ? 36.052 -19.535 -45.620 1.00 82.44 303 ALA A O 1
ATOM 2402 N N . TYR A 1 304 ? 35.494 -17.356 -45.612 1.00 79.94 304 TYR A N 1
ATOM 2403 C CA . TYR A 1 304 ? 34.053 -17.578 -45.779 1.00 79.94 304 TYR A CA 1
ATOM 2404 C C . TYR A 1 304 ? 33.533 -17.344 -47.202 1.00 79.94 304 TYR A C 1
ATOM 2406 O O . TYR A 1 304 ? 32.493 -17.888 -47.563 1.00 79.94 304 TYR A O 1
ATOM 2414 N N . PHE A 1 305 ? 34.241 -16.565 -48.029 1.00 77.38 305 PHE A N 1
ATOM 2415 C CA . PHE A 1 305 ? 33.728 -16.105 -49.324 1.00 77.38 305 PHE A CA 1
ATOM 2416 C C . PHE A 1 305 ? 34.646 -16.363 -50.525 1.00 77.38 305 PHE A C 1
ATOM 2418 O O . PHE A 1 305 ? 34.241 -16.101 -51.657 1.00 77.38 305 PHE A O 1
ATOM 2425 N N . ARG A 1 306 ? 35.846 -16.941 -50.351 1.00 64.50 306 ARG A N 1
ATOM 2426 C CA . ARG A 1 306 ? 36.779 -17.211 -51.473 1.00 64.50 306 ARG A CA 1
ATOM 2427 C C . ARG A 1 306 ? 36.214 -18.161 -52.539 1.00 64.50 306 ARG A C 1
ATOM 2429 O O . ARG A 1 306 ? 36.688 -18.140 -53.670 1.00 64.50 306 ARG A O 1
ATOM 2436 N N . GLN A 1 307 ? 35.175 -18.930 -52.210 1.00 55.91 307 GLN A N 1
ATOM 2437 C CA . GLN A 1 307 ? 34.444 -19.789 -53.150 1.00 55.91 307 GLN A CA 1
ATOM 2438 C C . GLN A 1 307 ? 33.482 -19.009 -54.077 1.00 55.91 307 GLN A C 1
ATOM 2440 O O . GLN A 1 307 ? 33.052 -19.549 -55.089 1.00 55.91 307 GLN A O 1
ATOM 2445 N N . PHE A 1 308 ? 33.169 -17.742 -53.770 1.00 51.00 308 PHE A N 1
ATOM 2446 C CA . PHE A 1 308 ? 32.253 -16.888 -54.545 1.00 51.00 308 PHE A CA 1
ATOM 2447 C C . PHE A 1 308 ? 32.948 -15.989 -55.573 1.00 51.00 308 PHE A C 1
ATOM 2449 O O . PHE A 1 308 ? 32.268 -15.250 -56.289 1.00 51.00 308 PHE A O 1
ATOM 2456 N N . LYS A 1 309 ? 34.283 -16.039 -55.696 1.00 48.44 309 LYS A N 1
ATOM 2457 C CA . LYS A 1 309 ? 34.938 -15.394 -56.839 1.00 48.44 309 LYS A CA 1
ATOM 2458 C C . LYS A 1 309 ? 34.475 -16.117 -58.106 1.00 48.44 309 LYS A C 1
ATOM 2460 O O . LYS A 1 309 ? 34.643 -17.336 -58.174 1.00 48.44 309 LYS A O 1
ATOM 2465 N N . PRO A 1 310 ? 33.925 -15.420 -59.118 1.00 42.75 310 PRO A N 1
ATOM 2466 C CA . PRO A 1 310 ? 33.699 -16.056 -60.402 1.00 42.75 310 PRO A CA 1
ATOM 2467 C C . PRO A 1 310 ? 35.051 -16.604 -60.863 1.00 42.75 310 PRO A C 1
ATOM 2469 O O . PRO A 1 310 ? 36.018 -15.850 -61.005 1.00 42.75 310 PRO A O 1
ATOM 2472 N N . LYS A 1 311 ? 35.145 -17.929 -61.050 1.00 40.28 311 LYS A N 1
ATOM 2473 C CA . LYS A 1 311 ? 36.230 -18.517 -61.842 1.00 40.28 311 LYS A CA 1
ATOM 2474 C C . LYS A 1 311 ? 36.267 -17.684 -63.117 1.00 40.28 311 LYS A C 1
ATOM 2476 O O . LYS A 1 311 ? 35.251 -17.624 -63.810 1.00 40.28 311 LYS A O 1
ATOM 2481 N N . LYS A 1 312 ? 37.386 -17.006 -63.403 1.00 41.12 312 LYS A N 1
ATOM 2482 C CA . LYS A 1 312 ? 37.600 -16.416 -64.727 1.00 41.12 312 LYS A CA 1
ATOM 2483 C C . LYS A 1 312 ? 37.230 -17.508 -65.726 1.00 41.12 312 LYS A C 1
ATOM 2485 O O . LYS A 1 312 ? 37.819 -18.588 -65.699 1.00 41.12 312 LYS A O 1
ATOM 2490 N N . ARG A 1 313 ? 36.178 -17.267 -66.510 1.00 38.62 313 ARG A N 1
ATOM 2491 C CA . ARG A 1 313 ? 35.775 -18.136 -67.612 1.00 38.62 313 ARG A CA 1
ATOM 2492 C C . ARG A 1 313 ? 37.025 -18.235 -68.481 1.00 38.62 313 ARG A C 1
ATOM 2494 O O . ARG A 1 313 ? 37.441 -17.219 -69.028 1.00 38.62 313 ARG A O 1
ATOM 2501 N N . ASN A 1 314 ? 37.680 -19.395 -68.524 1.00 38.12 314 ASN A N 1
ATOM 2502 C CA . ASN A 1 314 ? 38.726 -19.620 -69.513 1.00 38.12 314 ASN A CA 1
ATOM 2503 C C . ASN A 1 314 ? 38.049 -19.411 -70.875 1.00 38.12 314 ASN A C 1
ATOM 2505 O O . ASN A 1 314 ? 37.098 -20.142 -71.162 1.00 38.12 314 ASN A O 1
ATOM 2509 N N . PRO A 1 315 ? 38.479 -18.450 -71.708 1.00 41.22 315 PRO A N 1
ATOM 2510 C CA . PRO A 1 315 ? 37.839 -18.189 -72.997 1.00 41.22 315 PRO A CA 1
ATOM 2511 C C . PRO A 1 315 ? 38.083 -19.304 -74.034 1.00 41.22 315 PRO A C 1
ATOM 2513 O O . PRO A 1 315 ? 37.793 -19.121 -75.207 1.00 41.22 315 PRO A O 1
ATOM 2516 N N . GLY A 1 316 ? 38.593 -20.468 -73.620 1.00 39.72 316 GLY A N 1
ATOM 2517 C CA . GLY A 1 316 ? 39.058 -21.531 -74.508 1.00 39.72 316 GLY A CA 1
ATOM 2518 C C . GLY A 1 316 ? 38.364 -22.884 -74.365 1.00 39.72 316 GLY A C 1
ATOM 2519 O O . GLY A 1 316 ? 38.954 -23.871 -74.783 1.00 39.72 316 GLY A O 1
ATOM 2520 N N . ASN A 1 317 ? 37.166 -22.992 -73.775 1.00 42.12 317 ASN A N 1
ATOM 2521 C CA . ASN A 1 317 ? 36.443 -24.272 -73.798 1.00 42.12 317 ASN A CA 1
ATOM 2522 C C . ASN A 1 317 ? 35.003 -24.122 -74.328 1.00 42.12 317 ASN A C 1
ATOM 2524 O O . ASN A 1 317 ? 34.100 -23.791 -73.555 1.00 42.12 317 ASN A O 1
ATOM 2528 N N . PRO A 1 318 ? 34.769 -24.361 -75.634 1.00 42.94 318 PRO A N 1
ATOM 2529 C CA . PRO A 1 318 ? 33.447 -24.248 -76.250 1.00 42.94 318 PRO A CA 1
ATOM 2530 C C . PRO A 1 318 ? 32.483 -25.388 -75.867 1.00 42.94 318 PRO A C 1
ATOM 2532 O O . PRO A 1 318 ? 31.324 -25.368 -76.270 1.00 42.94 318 PRO A O 1
ATOM 2535 N N . ALA A 1 319 ? 32.899 -26.362 -75.051 1.00 44.53 319 ALA A N 1
ATOM 2536 C CA . ALA A 1 319 ? 32.087 -27.546 -74.758 1.00 44.53 319 ALA A CA 1
ATOM 2537 C C . ALA A 1 319 ? 30.993 -27.360 -73.681 1.00 44.53 319 ALA A C 1
ATOM 2539 O O . ALA A 1 319 ? 30.203 -28.271 -73.459 1.00 44.53 319 ALA A O 1
ATOM 2540 N N . ALA A 1 320 ? 30.901 -26.204 -73.013 1.00 39.66 320 ALA A N 1
ATOM 2541 C CA . ALA A 1 320 ? 29.936 -25.990 -71.921 1.00 39.66 320 ALA A CA 1
ATOM 2542 C C . ALA A 1 320 ? 28.666 -25.207 -72.322 1.00 39.66 320 ALA A C 1
ATOM 2544 O O . ALA A 1 320 ? 27.913 -24.783 -71.452 1.00 39.66 320 ALA A O 1
ATOM 2545 N N . ALA A 1 321 ? 28.419 -24.997 -73.621 1.00 39.75 321 ALA A N 1
ATOM 2546 C CA . ALA A 1 321 ? 27.196 -24.349 -74.117 1.00 39.75 321 ALA A CA 1
ATOM 2547 C C . ALA A 1 321 ? 26.057 -25.335 -74.451 1.00 39.75 321 ALA A C 1
ATOM 2549 O O . ALA A 1 321 ? 24.971 -24.908 -74.828 1.00 39.75 321 ALA A O 1
ATOM 2550 N N . TYR A 1 322 ? 26.263 -26.641 -74.270 1.00 40.22 322 TYR A N 1
ATOM 2551 C CA . TYR A 1 322 ? 25.216 -27.646 -74.442 1.00 40.22 322 TYR A CA 1
ATOM 2552 C C . TYR A 1 322 ? 25.099 -28.511 -73.190 1.00 40.22 322 TYR A C 1
ATOM 2554 O O . TYR A 1 322 ? 25.753 -29.545 -73.087 1.00 40.22 322 TYR A O 1
ATOM 2562 N N . ARG A 1 323 ? 24.237 -28.067 -72.267 1.00 38.88 323 ARG A N 1
ATOM 2563 C CA . ARG A 1 323 ? 23.347 -28.847 -71.378 1.00 38.88 323 ARG A CA 1
ATOM 2564 C C . ARG A 1 323 ? 23.216 -28.169 -70.006 1.00 38.88 323 ARG A C 1
ATOM 2566 O O . ARG A 1 323 ? 24.072 -28.358 -69.152 1.00 38.88 323 ARG A O 1
ATOM 2573 N N . ARG A 1 324 ? 22.042 -27.546 -69.832 1.00 35.44 324 ARG A N 1
ATOM 2574 C CA . ARG A 1 324 ? 21.390 -27.086 -68.590 1.00 35.44 324 ARG A CA 1
ATOM 2575 C C . ARG A 1 324 ? 21.964 -25.838 -67.929 1.00 35.44 324 ARG A C 1
ATOM 2577 O O . ARG A 1 324 ? 23.104 -25.872 -67.433 1.00 35.44 324 ARG A O 1
#

Sequence (324 aa):
MRTMDDQKKRYAPFIWAVIGLIIVLAVFFFLIAPLISPTLNIGIGVYAFEEELRTEDNANITKNIPKNALVAYRPYHATKNPFKEGDLFAYYEEADGKIVIHTEVFESLTFDESTGSVVYTSHPLDSELTESYTIPSGHLLGIYVGHVPNAGIALIYLAQNKAIAFGGFAGIALLLVVVPILVGIARVKPKRRTAAAMRRRKEEPNGPDFNAMPLKHAAIFRELCDFMVEGGMVLKKSYNCYAIYVGKVMFGIIEYDSHSVLIRVNKNFSRYDGKIDRAGYIRISNFSDLDYTKLRINSIYNAYFRQFKPKKRNPGNPAAAYRR

Radius of gyration: 41.88 Å; chains: 1; bounding box: 79×48×117 Å

Secondary structure (DSSP, 8-state):
---HHHHHHHHHHHHHHHHHHHHHHHHIIIIIHHHH-GGG-SSSEEEE--------S----SS---TT-EEEEE--BTTTB---TT-EEEEEEEETTEEEEEEEEEEEEEEETTTTEEEEEEEETT----EEEEPPTTTEEEEEEEEETT-HHHHHHHHH-HHHHHHHHHHHHIIIIIHHHHHHHHHHS-----HHHHHTT-----B--GGGS-HHHHHHHHHHHHHHHHTTPEEEEEBTEEEEEETTEEEEEEEEETTEEEEEEES-TT--S---SSEEEEEE-SGGGHHHHHHHHHHHHHHHHGGGSPP---TT-GGGSS--

Organism: NCBI:txid2840952

Foldseek 3Di:
DDDPVLVCLQCVLVVQLVVLVVVLVCCCQAQVVVLVPLLSHDFKHKAFQADPDPDPPDFPQPDDDDHRKIWIFGADDCPPDNDDQQWWWKFWDQDPNDIDIAIWGWHDWDQDPVVRFIKTWTGHRVDPDIDIDTGPVSRTNHTTDDIGPNPSVVSVVCSVPVPCVVVVSVVSSCVRNVVSVVSSVCSPPPVPVPVVNVVVPPPPLPEADLVLADPQQSVLLVVVVVLLVVVVWDWDRHNNWTFIHDVQWTQFIWHDDRQWIKTFGAPDRPDNPSDRDDTDIDTGRGPVCSVVVSVVSVVVCCVPPVVVDPPPPPPPDPPPPPDD